Protein AF-A0A7F5R9Y8-F1 (afdb_monomer)

Structure (mmCIF, N/CA/C/O backbone):
data_AF-A0A7F5R9Y8-F1
#
_entry.id   AF-A0A7F5R9Y8-F1
#
loop_
_atom_site.group_PDB
_atom_site.id
_atom_site.type_symbol
_atom_site.label_atom_id
_atom_site.label_alt_id
_atom_site.label_comp_id
_atom_site.label_asym_id
_atom_site.label_entity_id
_atom_site.label_seq_id
_atom_site.pdbx_PDB_ins_code
_atom_site.Cartn_x
_atom_site.Cartn_y
_atom_site.Cartn_z
_atom_site.occupancy
_atom_site.B_iso_or_equiv
_atom_site.auth_seq_id
_atom_site.auth_comp_id
_atom_site.auth_asym_id
_atom_site.auth_atom_id
_atom_site.pdbx_PDB_model_num
ATOM 1 N N . MET A 1 1 ? -7.332 -13.946 -11.919 1.00 66.06 1 MET A N 1
ATOM 2 C CA . MET A 1 1 ? -6.856 -12.555 -12.083 1.00 66.06 1 MET A CA 1
ATOM 3 C C . MET A 1 1 ? -7.408 -11.900 -13.336 1.00 66.06 1 MET A C 1
ATOM 5 O O . MET A 1 1 ? -8.034 -10.869 -13.178 1.00 66.06 1 MET A O 1
ATOM 9 N N . ALA A 1 2 ? -7.309 -12.510 -14.526 1.00 74.31 2 ALA A N 1
ATOM 10 C CA . ALA A 1 2 ? -7.837 -11.918 -15.768 1.00 74.31 2 ALA A CA 1
ATOM 11 C C . ALA A 1 2 ? -9.296 -11.427 -15.660 1.00 74.31 2 ALA A C 1
ATOM 13 O O . ALA A 1 2 ? -9.579 -10.279 -15.975 1.00 74.31 2 ALA A O 1
ATOM 14 N N . VAL A 1 3 ? -10.201 -12.242 -15.103 1.00 85.50 3 VAL A N 1
ATOM 15 C CA . VAL A 1 3 ? -11.608 -11.841 -14.903 1.00 85.50 3 VAL A CA 1
ATOM 16 C C . VAL A 1 3 ? -11.750 -10.655 -13.936 1.00 85.50 3 VAL A C 1
ATOM 18 O O . VAL A 1 3 ? -12.506 -9.734 -14.218 1.00 85.50 3 VAL A O 1
ATOM 21 N N . LYS A 1 4 ? -10.991 -10.638 -12.825 1.00 87.12 4 LYS A N 1
ATOM 22 C CA . LYS A 1 4 ? -10.983 -9.519 -11.859 1.00 87.12 4 LYS A CA 1
ATOM 23 C C . LYS A 1 4 ? -10.445 -8.237 -12.511 1.00 87.12 4 LYS A C 1
ATOM 25 O O . LYS A 1 4 ? -11.035 -7.181 -12.337 1.00 87.12 4 LYS A O 1
ATOM 30 N N . ALA A 1 5 ? -9.369 -8.341 -13.291 1.00 86.75 5 ALA A N 1
ATOM 31 C CA . ALA A 1 5 ? -8.767 -7.218 -14.000 1.00 86.75 5 ALA A CA 1
ATOM 32 C C . ALA A 1 5 ? -9.725 -6.623 -15.041 1.00 86.75 5 ALA A C 1
ATOM 34 O O . ALA A 1 5 ? -9.873 -5.410 -15.101 1.00 86.75 5 ALA A O 1
ATOM 35 N N . VAL A 1 6 ? -10.403 -7.459 -15.832 1.00 90.38 6 VAL A N 1
ATOM 36 C CA . VAL A 1 6 ? -11.387 -6.991 -16.821 1.00 90.38 6 VAL A CA 1
ATOM 37 C C . VAL A 1 6 ? -12.586 -6.342 -16.131 1.00 90.38 6 VAL A C 1
ATOM 39 O O . VAL A 1 6 ? -12.985 -5.251 -16.518 1.00 90.38 6 VAL A O 1
ATOM 42 N N . ALA A 1 7 ? -13.116 -6.957 -15.070 1.00 91.69 7 ALA A N 1
ATOM 43 C CA . ALA A 1 7 ? -14.235 -6.393 -14.317 1.00 91.69 7 ALA A CA 1
ATOM 44 C C . ALA A 1 7 ? -13.887 -5.040 -13.673 1.00 91.69 7 ALA A C 1
ATOM 46 O O . ALA A 1 7 ? -14.689 -4.114 -13.733 1.00 91.69 7 ALA A O 1
ATOM 47 N N . LEU A 1 8 ? -12.687 -4.906 -13.094 1.00 92.31 8 LEU A N 1
ATOM 48 C CA . LEU A 1 8 ? -12.206 -3.628 -12.563 1.00 92.31 8 LEU A CA 1
ATOM 49 C C . LEU A 1 8 ? -11.992 -2.592 -13.667 1.00 92.31 8 LEU A C 1
ATOM 51 O O . LEU A 1 8 ? -12.254 -1.425 -13.425 1.00 92.31 8 LEU A O 1
ATOM 55 N N . GLY A 1 9 ? -11.549 -3.005 -14.857 1.00 91.44 9 GLY A N 1
ATOM 56 C CA . GLY A 1 9 ? -11.410 -2.113 -16.011 1.00 91.44 9 GLY A CA 1
ATOM 57 C C . GLY A 1 9 ? -12.758 -1.535 -16.432 1.00 91.44 9 GLY A C 1
ATOM 58 O O . GLY A 1 9 ? -12.916 -0.326 -16.459 1.00 91.44 9 GLY A O 1
ATOM 59 N N . LEU A 1 10 ? -13.766 -2.393 -16.610 1.00 91.69 10 LEU A N 1
ATOM 60 C CA . LEU A 1 10 ? -15.133 -1.945 -16.902 1.00 91.69 10 LEU A CA 1
ATOM 61 C C . LEU A 1 10 ? -15.689 -1.033 -15.804 1.00 91.69 10 LEU A C 1
ATOM 63 O O . LEU A 1 10 ? -16.418 -0.089 -16.084 1.00 91.69 10 LEU A O 1
ATOM 67 N N . LEU A 1 11 ? -15.357 -1.311 -14.542 1.00 92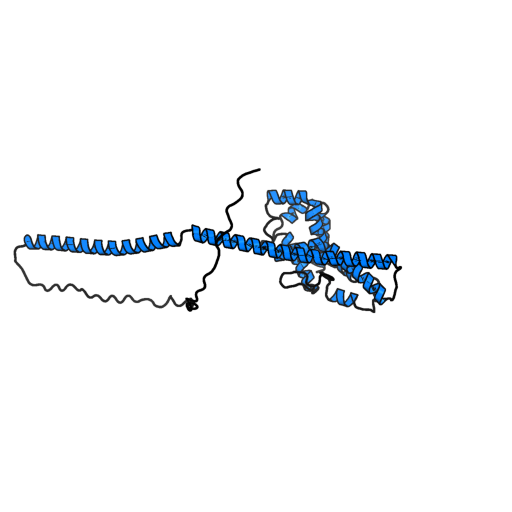.19 11 LEU A N 1
ATOM 68 C CA . LEU A 1 11 ? -15.782 -0.467 -13.432 1.00 92.19 11 LEU A CA 1
ATOM 69 C C . LEU A 1 11 ? -15.101 0.908 -13.452 1.00 92.19 11 LEU A C 1
ATOM 71 O O . LEU A 1 11 ? -15.745 1.884 -13.088 1.00 92.19 11 LEU A O 1
ATOM 75 N N . VAL A 1 12 ? -13.832 0.996 -13.865 1.00 92.44 12 VAL A N 1
ATOM 76 C CA . VAL A 1 12 ? -13.136 2.279 -14.071 1.00 92.44 12 VAL A CA 1
ATOM 77 C C . VAL A 1 12 ? -13.877 3.101 -15.120 1.00 92.44 12 VAL A C 1
ATOM 79 O O . VAL A 1 12 ? -14.241 4.237 -14.825 1.00 92.44 12 VAL A O 1
ATOM 82 N N . ASP A 1 13 ? -14.181 2.498 -16.270 1.00 91.25 13 ASP A N 1
ATOM 83 C CA . ASP A 1 13 ? -14.868 3.170 -17.379 1.00 91.25 13 ASP A CA 1
ATOM 84 C C . ASP A 1 13 ? -16.261 3.681 -16.957 1.00 91.25 13 ASP A C 1
ATOM 86 O O . ASP A 1 13 ? -16.651 4.804 -17.261 1.00 91.25 13 ASP A O 1
ATOM 90 N N . LEU A 1 14 ? -17.009 2.887 -16.180 1.00 90.38 14 LEU A N 1
ATOM 91 C CA . LEU A 1 14 ? -18.319 3.290 -15.646 1.00 90.38 14 LEU A CA 1
ATOM 92 C C . LEU A 1 14 ? -18.223 4.393 -14.578 1.00 90.38 14 LEU A C 1
ATOM 94 O O . LEU A 1 14 ? -19.115 5.232 -14.448 1.00 90.38 14 LEU A O 1
ATOM 98 N N . CYS A 1 15 ? -17.160 4.384 -13.775 1.00 88.69 15 CYS A N 1
ATOM 99 C CA . CYS A 1 15 ? -16.934 5.393 -12.745 1.00 88.69 15 CYS A CA 1
ATOM 100 C C . CYS A 1 15 ? -16.442 6.727 -13.323 1.00 88.69 15 CYS A C 1
ATOM 102 O O . CYS A 1 15 ? -16.592 7.750 -12.655 1.00 88.69 15 CYS A O 1
ATOM 104 N N . GLU A 1 16 ? -15.903 6.746 -14.544 1.00 88.25 16 GLU A N 1
ATOM 105 C CA . GLU A 1 16 ? -15.437 7.965 -15.211 1.00 88.25 16 GLU A CA 1
ATOM 106 C C . GLU A 1 16 ? -16.581 8.971 -15.417 1.00 88.25 16 GLU A C 1
ATOM 108 O O . GLU A 1 16 ? -16.466 10.128 -15.009 1.00 88.25 16 GLU A O 1
ATOM 113 N N . GLU A 1 17 ? -17.734 8.511 -15.916 1.00 85.62 17 GLU A N 1
ATOM 114 C CA . GLU A 1 17 ? -18.939 9.337 -16.117 1.00 85.62 17 GLU A CA 1
ATOM 115 C C . GLU A 1 17 ? -19.520 9.870 -14.788 1.00 85.62 17 GLU A C 1
ATOM 117 O O . GLU A 1 17 ? -20.222 10.883 -14.732 1.00 85.62 17 GLU A O 1
ATOM 122 N N . GLY A 1 18 ? -19.209 9.208 -13.671 1.00 80.25 18 GLY A N 1
ATOM 123 C CA . GLY A 1 18 ? -19.538 9.688 -12.334 1.00 80.25 18 GLY A CA 1
ATOM 124 C C . GLY A 1 18 ? -20.977 9.440 -11.875 1.00 80.25 18 GLY A C 1
ATOM 125 O O . GLY A 1 18 ? -21.326 9.837 -10.762 1.00 80.25 18 GLY A O 1
ATOM 126 N N . THR A 1 19 ? -21.822 8.815 -12.697 1.00 85.62 19 THR A N 1
ATOM 127 C CA . THR A 1 19 ? -23.198 8.409 -12.344 1.00 85.62 19 THR A CA 1
ATOM 128 C C . THR A 1 19 ? -23.203 7.188 -11.422 1.00 85.62 19 THR A C 1
ATOM 130 O O . THR A 1 19 ? -24.083 7.041 -10.572 1.00 85.62 19 THR A O 1
ATOM 133 N N . CYS A 1 20 ? -22.183 6.334 -11.538 1.00 86.31 20 CYS A N 1
ATOM 134 C CA . CYS A 1 20 ? -22.044 5.111 -10.756 1.00 86.31 20 CYS A CA 1
ATOM 135 C C . CYS A 1 20 ? -21.480 5.323 -9.335 1.00 86.31 20 CYS A C 1
ATOM 137 O O . CYS A 1 20 ? -21.598 4.430 -8.495 1.00 86.31 20 CYS A O 1
ATOM 139 N N . ILE A 1 21 ? -20.908 6.495 -9.037 1.00 87.50 21 ILE A N 1
ATOM 140 C CA . ILE A 1 21 ? -20.174 6.769 -7.787 1.00 87.50 21 ILE A CA 1
ATOM 141 C C . ILE A 1 21 ? -21.026 6.567 -6.525 1.00 87.50 21 ILE A C 1
ATOM 143 O O . ILE A 1 21 ? -20.560 5.860 -5.628 1.00 87.50 21 ILE A O 1
ATOM 147 N N . PRO A 1 22 ? -22.282 7.055 -6.435 1.00 86.50 22 PRO A N 1
ATOM 148 C CA . PRO A 1 22 ? -23.104 6.823 -5.246 1.00 86.50 22 PRO A CA 1
ATOM 149 C C . PRO A 1 22 ? -23.342 5.333 -4.966 1.00 86.50 22 PRO A C 1
ATOM 151 O O . PRO A 1 22 ? -23.317 4.901 -3.813 1.00 86.50 22 PRO A O 1
ATOM 154 N N . TYR A 1 23 ? -23.514 4.516 -6.011 1.00 87.81 23 TYR A N 1
ATOM 155 C CA . TYR A 1 23 ? -23.700 3.067 -5.874 1.00 87.81 23 TYR A CA 1
ATOM 156 C C . TYR A 1 23 ? -22.428 2.367 -5.395 1.00 87.81 23 TYR A C 1
ATOM 158 O O . TYR A 1 23 ? -22.497 1.423 -4.612 1.00 87.81 23 TYR A O 1
ATOM 166 N N . VAL A 1 24 ? -21.265 2.843 -5.839 1.00 87.44 24 VAL A N 1
ATOM 167 C CA . VAL A 1 24 ? -19.959 2.323 -5.423 1.00 87.44 24 VAL A CA 1
ATOM 168 C C . VAL A 1 24 ? -19.659 2.692 -3.967 1.00 87.44 24 VAL A C 1
ATOM 170 O O . VAL A 1 24 ? -19.247 1.834 -3.190 1.00 87.44 24 VAL A O 1
ATOM 173 N N . VAL A 1 25 ? -19.926 3.936 -3.561 1.00 84.06 25 VAL A N 1
ATOM 174 C CA . VAL A 1 25 ? -19.697 4.420 -2.186 1.00 84.06 25 VAL A CA 1
ATOM 175 C C . VAL A 1 25 ? -20.625 3.733 -1.182 1.00 84.06 25 VAL A C 1
ATOM 177 O O . VAL A 1 25 ? -20.206 3.373 -0.081 1.00 84.06 25 VAL A O 1
ATOM 180 N N . THR A 1 26 ? -21.882 3.505 -1.564 1.00 85.31 26 THR A N 1
ATOM 181 C CA . THR A 1 26 ? -22.864 2.809 -0.717 1.00 85.31 26 THR A CA 1
ATOM 182 C C . THR A 1 26 ? -22.714 1.286 -0.742 1.00 85.31 26 THR A C 1
ATOM 184 O O . THR A 1 26 ? -23.330 0.595 0.077 1.00 85.31 26 THR A O 1
ATOM 187 N N . TRP A 1 27 ? -21.875 0.740 -1.631 1.00 87.88 27 TRP A N 1
ATOM 188 C CA . TRP A 1 27 ? -21.681 -0.697 -1.760 1.00 87.88 27 TRP A CA 1
ATOM 189 C C . TRP A 1 27 ? -21.115 -1.312 -0.478 1.00 87.88 27 TRP A C 1
ATOM 191 O O . TRP A 1 27 ? -20.128 -0.851 0.107 1.00 87.88 27 TRP A O 1
ATOM 201 N N . ARG A 1 28 ? -21.730 -2.423 -0.064 1.00 83.38 28 ARG A N 1
ATOM 202 C CA . ARG A 1 28 ? -21.292 -3.226 1.074 1.00 83.38 28 ARG A CA 1
ATOM 203 C C . ARG A 1 28 ? -21.433 -4.704 0.771 1.00 83.38 28 ARG A C 1
ATOM 205 O O . ARG A 1 28 ? -22.459 -5.157 0.272 1.00 83.38 28 ARG A O 1
ATOM 212 N N . SER A 1 29 ? -20.436 -5.475 1.184 1.00 81.88 29 SER A N 1
ATOM 213 C CA . SER A 1 29 ? -20.529 -6.932 1.208 1.00 81.88 29 SER A CA 1
ATOM 214 C C . SER A 1 29 ? -19.867 -7.475 2.459 1.00 81.88 29 SER A C 1
ATOM 216 O O . SER A 1 29 ? -18.746 -7.097 2.791 1.00 81.88 29 SER A O 1
ATOM 218 N N . ARG A 1 30 ? -20.575 -8.350 3.186 1.00 81.56 30 ARG A N 1
ATOM 219 C CA . ARG A 1 30 ? -20.073 -9.013 4.408 1.00 81.56 30 ARG A CA 1
ATOM 220 C C . ARG A 1 30 ? -19.458 -8.039 5.432 1.00 81.56 30 ARG A C 1
ATOM 222 O O . ARG A 1 30 ? -18.467 -8.355 6.079 1.00 81.56 30 ARG A O 1
ATOM 229 N N . GLY A 1 31 ? -20.024 -6.835 5.551 1.00 75.69 31 GLY A N 1
ATOM 230 C CA . GLY A 1 31 ? -19.548 -5.795 6.471 1.00 75.69 31 GLY A CA 1
ATOM 231 C C . GLY A 1 31 ? -18.321 -4.997 6.005 1.00 75.69 31 GLY A C 1
ATOM 232 O O . GLY A 1 31 ? -17.906 -4.094 6.732 1.00 75.69 31 GLY A O 1
ATOM 233 N N . LYS A 1 32 ? -17.775 -5.280 4.814 1.00 82.00 32 LYS A N 1
ATOM 234 C CA . LYS A 1 32 ? -16.694 -4.516 4.174 1.00 82.00 32 LYS A CA 1
ATOM 235 C C . LYS A 1 32 ? -17.257 -3.438 3.247 1.00 82.00 32 LYS A C 1
ATOM 237 O O . LYS A 1 32 ? -18.270 -3.657 2.580 1.00 82.00 32 LYS A O 1
ATOM 242 N N . THR A 1 33 ? -16.596 -2.284 3.231 1.00 86.19 33 THR A N 1
ATOM 243 C CA . THR A 1 33 ? -16.838 -1.195 2.276 1.00 86.19 33 THR A CA 1
ATOM 244 C C . THR A 1 33 ? -16.150 -1.494 0.946 1.00 86.19 33 THR A C 1
ATOM 246 O O . THR A 1 33 ? -15.299 -2.384 0.854 1.00 86.19 33 THR A O 1
ATOM 249 N N . PHE A 1 34 ? -16.502 -0.737 -0.092 1.00 87.62 34 PHE A N 1
ATOM 250 C CA . PHE A 1 34 ? -15.848 -0.846 -1.393 1.00 87.62 34 PHE A CA 1
ATOM 251 C C . PHE A 1 34 ? -14.342 -0.547 -1.326 1.00 87.62 34 PHE A C 1
ATOM 253 O O . PHE A 1 34 ? -13.545 -1.269 -1.917 1.00 87.62 34 PHE A O 1
ATOM 260 N N . LEU A 1 35 ? -13.936 0.445 -0.528 1.00 87.56 35 LEU A N 1
ATOM 261 C CA . LEU A 1 35 ? -12.526 0.773 -0.305 1.00 87.56 35 LEU A CA 1
ATOM 262 C C . LEU A 1 35 ? -11.752 -0.411 0.303 1.00 87.56 35 LEU A C 1
ATOM 264 O O . LEU A 1 35 ? -10.673 -0.749 -0.178 1.00 87.56 35 LEU A O 1
ATOM 268 N N . ASN A 1 36 ? -12.337 -1.119 1.275 1.00 88.56 36 ASN A N 1
ATOM 269 C CA . ASN A 1 36 ? -11.713 -2.318 1.845 1.00 88.56 36 ASN A CA 1
ATOM 270 C C . ASN A 1 36 ? -11.588 -3.444 0.808 1.00 88.56 36 ASN A C 1
ATOM 272 O O . ASN A 1 36 ? -10.586 -4.150 0.793 1.00 88.56 36 ASN A O 1
ATOM 276 N N . LEU A 1 37 ? -12.574 -3.598 -0.086 1.00 89.88 37 LEU A N 1
ATOM 277 C CA . LEU A 1 37 ? -12.489 -4.563 -1.186 1.00 89.88 37 LEU A CA 1
ATOM 278 C C . LEU A 1 37 ? -11.337 -4.223 -2.143 1.00 89.88 37 LEU A C 1
ATOM 280 O O . LEU A 1 37 ? -10.600 -5.120 -2.549 1.00 89.88 37 LEU A O 1
ATOM 284 N N . LEU A 1 38 ? -11.177 -2.950 -2.510 1.00 91.12 38 LEU A N 1
ATOM 285 C CA . LEU A 1 38 ? -10.083 -2.510 -3.379 1.00 91.12 38 LEU A CA 1
ATOM 286 C C . LEU A 1 38 ? -8.717 -2.804 -2.755 1.00 91.12 38 LEU A C 1
ATOM 288 O O . LEU A 1 38 ? -7.831 -3.328 -3.433 1.00 91.12 38 LEU A O 1
ATOM 292 N N . ILE A 1 39 ? -8.571 -2.523 -1.460 1.00 91.06 39 ILE A N 1
ATOM 293 C CA . ILE A 1 39 ? -7.351 -2.820 -0.706 1.00 91.06 39 ILE A CA 1
ATOM 294 C C . ILE A 1 39 ? -7.107 -4.329 -0.643 1.00 91.06 39 ILE A C 1
ATOM 296 O O . ILE A 1 39 ? -5.997 -4.772 -0.924 1.00 91.06 39 ILE A O 1
ATOM 300 N N . ASP A 1 40 ? -8.133 -5.132 -0.351 1.00 90.44 40 ASP A N 1
ATOM 301 C CA . ASP A 1 40 ? -8.018 -6.594 -0.334 1.00 90.44 40 ASP A CA 1
ATOM 302 C C . ASP A 1 40 ? -7.514 -7.130 -1.685 1.00 90.44 40 ASP A C 1
ATOM 304 O O . ASP A 1 40 ? -6.611 -7.966 -1.719 1.00 90.44 40 ASP A O 1
ATOM 308 N N . ILE A 1 41 ? -8.063 -6.634 -2.802 1.00 92.12 41 ILE A N 1
ATOM 309 C CA . ILE A 1 41 ? -7.646 -7.040 -4.153 1.00 92.12 41 ILE A CA 1
ATOM 310 C C . ILE A 1 41 ? -6.191 -6.637 -4.415 1.00 92.12 41 ILE A C 1
ATOM 312 O O . ILE A 1 41 ? -5.409 -7.445 -4.922 1.00 92.12 41 ILE A O 1
ATOM 316 N N . PHE A 1 42 ? -5.818 -5.408 -4.056 1.00 91.81 42 PHE A N 1
ATOM 317 C CA . PHE A 1 42 ? -4.452 -4.907 -4.202 1.00 91.81 42 PHE A CA 1
ATOM 318 C C . PHE A 1 42 ? -3.449 -5.755 -3.405 1.00 91.81 42 PHE A C 1
ATOM 320 O O . PHE A 1 42 ? -2.392 -6.137 -3.912 1.00 91.81 42 PHE A O 1
ATOM 327 N N . MET A 1 43 ? -3.804 -6.117 -2.174 1.00 89.25 43 MET A N 1
ATOM 328 C CA . MET A 1 43 ? -2.963 -6.925 -1.294 1.00 89.25 43 MET A CA 1
ATOM 329 C C . MET A 1 43 ? -2.881 -8.389 -1.727 1.00 89.25 43 MET A C 1
ATOM 331 O O . MET A 1 43 ? -1.806 -8.990 -1.644 1.00 89.25 43 MET A O 1
ATOM 335 N N . GLU A 1 44 ? -3.975 -8.966 -2.229 1.00 90.56 44 GLU A N 1
ATOM 336 C CA . GLU A 1 44 ? -3.979 -10.302 -2.834 1.00 90.56 44 GLU A CA 1
ATOM 337 C C . GLU A 1 44 ? -2.993 -10.357 -4.010 1.00 90.56 44 GLU A C 1
ATOM 339 O O . GLU A 1 44 ? -2.178 -11.277 -4.091 1.00 90.56 44 GLU A O 1
ATOM 344 N N . GLU A 1 45 ? -2.993 -9.341 -4.875 1.00 89.44 45 GLU A N 1
ATOM 345 C CA . GLU A 1 45 ? -2.065 -9.266 -6.004 1.00 89.44 45 GLU A CA 1
ATOM 346 C C . GLU A 1 45 ? -0.606 -9.077 -5.562 1.00 89.44 45 GLU A C 1
ATOM 348 O O . GLU A 1 45 ? 0.272 -9.801 -6.035 1.00 89.44 45 GLU A O 1
ATOM 353 N N . ASN A 1 46 ? -0.331 -8.198 -4.592 1.00 88.50 46 ASN A N 1
ATOM 354 C CA . ASN A 1 46 ? 1.023 -8.030 -4.044 1.00 88.50 46 ASN A CA 1
ATOM 355 C C . ASN A 1 46 ? 1.564 -9.319 -3.405 1.00 88.50 46 ASN A C 1
ATOM 357 O O . ASN A 1 46 ? 2.740 -9.654 -3.573 1.00 88.50 46 ASN A O 1
ATOM 361 N N . ARG A 1 47 ? 0.708 -10.081 -2.712 1.00 88.50 47 ARG A N 1
ATOM 362 C CA . ARG A 1 47 ? 1.077 -11.383 -2.140 1.00 88.50 47 ARG A CA 1
ATOM 363 C C . ARG A 1 47 ? 1.419 -12.393 -3.233 1.00 88.50 47 ARG A C 1
ATOM 365 O O . ARG A 1 47 ? 2.400 -13.122 -3.101 1.00 88.50 47 ARG A O 1
ATOM 372 N N . MET A 1 48 ? 0.652 -12.413 -4.322 1.00 86.88 48 MET A N 1
ATOM 373 C CA . MET A 1 48 ? 0.913 -13.289 -5.469 1.00 86.88 48 MET A CA 1
ATOM 374 C C . MET A 1 48 ? 2.233 -12.955 -6.171 1.00 86.88 48 MET A C 1
ATOM 376 O O . MET A 1 48 ? 2.965 -13.860 -6.573 1.00 86.88 48 MET A O 1
ATOM 380 N N . LEU A 1 49 ? 2.563 -11.667 -6.274 1.00 85.88 49 LEU A N 1
ATOM 381 C CA . LEU A 1 49 ? 3.818 -11.187 -6.859 1.00 85.88 49 LEU A CA 1
ATOM 382 C C . LEU A 1 49 ? 5.020 -11.303 -5.908 1.00 85.88 49 LEU A C 1
ATOM 384 O O . LEU A 1 49 ? 6.153 -11.053 -6.326 1.00 85.88 49 LEU A O 1
ATOM 388 N N . LYS A 1 50 ? 4.792 -11.738 -4.658 1.00 86.25 50 LYS A N 1
ATOM 389 C CA . LYS A 1 50 ? 5.802 -11.889 -3.600 1.00 86.25 50 LYS A CA 1
ATOM 390 C C . LYS A 1 50 ? 6.605 -10.605 -3.367 1.00 86.25 50 LYS A C 1
ATOM 392 O O . LYS A 1 50 ? 7.830 -10.644 -3.253 1.00 86.25 50 LYS A O 1
ATOM 397 N N . VAL A 1 51 ? 5.907 -9.472 -3.312 1.00 86.06 51 VAL A N 1
ATOM 398 C CA . VAL A 1 51 ? 6.518 -8.180 -2.973 1.00 86.06 51 VAL A CA 1
ATOM 399 C C . VAL A 1 51 ? 7.139 -8.265 -1.572 1.00 86.06 51 VAL A C 1
ATOM 401 O O . VAL A 1 51 ? 6.577 -8.888 -0.667 1.00 86.06 51 VAL A O 1
ATOM 404 N N . LYS A 1 52 ? 8.320 -7.664 -1.386 1.00 80.81 52 LYS A N 1
ATOM 405 C CA . LYS A 1 52 ? 9.055 -7.689 -0.113 1.00 80.81 52 LYS A CA 1
ATOM 406 C C . LYS A 1 52 ? 8.435 -6.712 0.887 1.00 80.81 52 LYS A C 1
ATOM 408 O O . LYS A 1 52 ? 8.822 -5.549 0.960 1.00 80.81 52 LYS A O 1
ATOM 413 N N . VAL A 1 53 ? 7.496 -7.210 1.682 1.00 79.62 53 VAL A N 1
ATOM 414 C CA . VAL A 1 53 ? 6.771 -6.425 2.686 1.00 79.62 53 VAL A CA 1
ATOM 415 C C . VAL A 1 53 ? 6.949 -7.050 4.077 1.00 79.62 53 VAL A C 1
ATOM 417 O O . VAL A 1 53 ? 7.063 -8.270 4.196 1.00 79.62 53 VAL A O 1
ATOM 420 N N . ASN A 1 54 ? 7.011 -6.224 5.126 1.00 79.12 54 ASN A N 1
ATOM 421 C CA . ASN A 1 54 ? 7.053 -6.676 6.524 1.00 79.12 54 ASN A CA 1
ATOM 422 C C . ASN A 1 54 ? 5.663 -7.140 7.019 1.00 79.12 54 ASN A C 1
ATOM 424 O O . ASN A 1 54 ? 4.652 -6.922 6.353 1.00 79.12 54 ASN A O 1
ATOM 428 N N . GLU A 1 55 ? 5.597 -7.734 8.217 1.00 71.50 55 GLU A N 1
ATOM 429 C CA . GLU A 1 55 ? 4.377 -8.322 8.816 1.00 71.50 55 GLU A CA 1
ATOM 430 C C . GLU A 1 55 ? 3.179 -7.353 8.892 1.00 71.50 55 GLU A C 1
ATOM 432 O O . GLU A 1 55 ? 2.034 -7.774 8.749 1.00 71.50 55 GLU A O 1
ATOM 437 N N . ASN A 1 56 ? 3.438 -6.046 9.005 1.00 70.44 56 ASN A N 1
ATOM 438 C CA . ASN A 1 56 ? 2.417 -4.990 9.065 1.00 70.44 56 ASN A CA 1
ATOM 439 C C . ASN A 1 56 ? 2.145 -4.305 7.715 1.00 70.44 56 ASN A C 1
ATOM 441 O O . ASN A 1 56 ? 1.664 -3.177 7.683 1.00 70.44 56 ASN A O 1
ATOM 445 N N . CYS A 1 57 ? 2.483 -4.949 6.597 1.00 73.81 57 CYS A N 1
ATOM 446 C CA . CYS A 1 57 ? 2.345 -4.385 5.250 1.00 73.81 57 CYS A CA 1
ATOM 447 C C . CYS A 1 57 ? 3.251 -3.158 4.962 1.00 73.81 57 CYS A C 1
ATOM 449 O O . CYS A 1 57 ? 3.022 -2.423 4.004 1.00 73.81 57 CYS A O 1
ATOM 451 N N . ILE A 1 58 ? 4.305 -2.960 5.765 1.00 82.25 58 ILE A N 1
ATOM 452 C CA . ILE A 1 58 ? 5.288 -1.872 5.610 1.00 82.25 58 ILE A CA 1
ATOM 453 C C . ILE A 1 58 ? 6.320 -2.235 4.539 1.00 82.25 58 ILE A C 1
ATOM 455 O O . ILE A 1 58 ? 6.814 -3.369 4.509 1.00 82.25 58 ILE A O 1
ATOM 459 N N . ILE A 1 59 ? 6.690 -1.256 3.713 1.00 84.12 59 ILE A N 1
ATOM 460 C CA . ILE A 1 59 ? 7.767 -1.379 2.725 1.00 84.12 59 ILE A CA 1
ATOM 461 C C . ILE A 1 59 ? 9.075 -1.779 3.426 1.00 84.12 59 ILE A C 1
ATOM 463 O O . ILE A 1 59 ? 9.539 -1.093 4.339 1.00 84.12 59 ILE A O 1
ATOM 467 N N . LYS A 1 60 ? 9.689 -2.885 2.986 1.00 82.75 60 LYS A N 1
ATOM 468 C CA . LYS A 1 60 ? 11.006 -3.319 3.479 1.00 82.75 60 LYS A CA 1
ATOM 469 C C . LYS A 1 60 ? 12.156 -2.705 2.683 1.00 82.75 60 LYS A C 1
ATOM 471 O O . LYS A 1 60 ? 13.189 -2.383 3.259 1.00 82.75 60 LYS A O 1
ATOM 476 N N . ASP A 1 61 ? 11.978 -2.592 1.371 1.00 82.94 61 ASP A N 1
ATOM 477 C CA . ASP A 1 61 ? 12.976 -2.082 0.433 1.00 82.94 61 ASP A CA 1
ATOM 478 C C . ASP A 1 61 ? 12.465 -0.764 -0.173 1.00 82.94 61 ASP A C 1
ATOM 480 O O . ASP A 1 61 ? 11.539 -0.803 -0.987 1.00 82.94 61 ASP A O 1
ATOM 484 N N . PRO A 1 62 ? 13.001 0.399 0.241 1.00 80.56 62 PRO A N 1
ATOM 485 C CA . PRO A 1 62 ? 12.554 1.689 -0.271 1.00 80.56 62 PRO A CA 1
ATOM 486 C C . PRO A 1 62 ? 12.990 1.936 -1.722 1.00 80.56 62 PRO A C 1
ATOM 488 O O . PRO A 1 62 ? 12.399 2.789 -2.379 1.00 80.56 62 PRO A O 1
ATOM 491 N N . GLU A 1 63 ? 13.986 1.205 -2.242 1.00 78.94 63 GLU A N 1
ATOM 492 C CA . GLU A 1 63 ? 14.397 1.326 -3.646 1.00 78.94 63 GLU A CA 1
ATOM 493 C C . GLU A 1 63 ? 13.432 0.591 -4.584 1.00 78.94 63 GLU A C 1
ATOM 495 O O . GLU A 1 63 ? 13.173 1.059 -5.690 1.00 78.94 63 GLU A O 1
ATOM 500 N N . TRP A 1 64 ? 12.863 -0.529 -4.126 1.00 82.44 64 TRP A N 1
ATOM 501 C CA . TRP A 1 64 ? 11.946 -1.371 -4.905 1.00 82.44 64 TRP A CA 1
ATOM 502 C C . TRP A 1 64 ? 10.695 -1.756 -4.096 1.00 82.44 64 TRP A C 1
ATOM 504 O O . TRP A 1 64 ? 10.510 -2.929 -3.751 1.00 82.44 64 TRP A O 1
ATOM 514 N N . PRO A 1 65 ? 9.810 -0.792 -3.788 1.00 83.94 65 PRO A N 1
ATOM 515 C CA . PRO A 1 65 ? 8.743 -0.987 -2.808 1.00 83.94 65 PRO A CA 1
ATOM 516 C C . PRO A 1 65 ? 7.606 -1.898 -3.282 1.00 83.94 65 PRO A C 1
ATOM 518 O O . PRO A 1 65 ? 6.979 -2.562 -2.457 1.00 83.94 65 PRO A O 1
ATOM 521 N N . ILE A 1 66 ? 7.325 -1.945 -4.590 1.00 86.88 66 ILE A N 1
ATOM 522 C CA . ILE A 1 66 ? 6.203 -2.712 -5.170 1.00 86.88 66 ILE A CA 1
ATOM 523 C C . ILE A 1 66 ? 6.644 -3.741 -6.221 1.00 86.88 66 ILE A C 1
ATOM 525 O O . ILE A 1 66 ? 5.795 -4.393 -6.849 1.00 86.88 66 ILE A O 1
ATOM 529 N N . CYS A 1 67 ? 7.958 -3.914 -6.374 1.00 85.75 67 CYS A N 1
ATOM 530 C CA . CYS A 1 67 ? 8.563 -4.772 -7.378 1.00 85.75 67 CYS A CA 1
ATOM 531 C C . CYS A 1 67 ? 8.312 -6.238 -7.028 1.00 85.75 67 CYS A C 1
ATOM 533 O O . CYS A 1 67 ? 8.599 -6.704 -5.918 1.00 85.75 67 CYS A O 1
ATOM 535 N N . GLY A 1 68 ? 7.741 -6.970 -7.983 1.00 86.19 68 GLY A N 1
ATOM 536 C CA . GLY A 1 68 ? 7.513 -8.402 -7.835 1.00 86.19 68 GLY A CA 1
ATOM 537 C C . GLY A 1 68 ? 8.818 -9.193 -7.931 1.00 86.19 68 GLY A C 1
ATOM 538 O O . GLY A 1 68 ? 9.770 -8.771 -8.581 1.00 86.19 68 GLY A O 1
ATOM 539 N N . HIS A 1 69 ? 8.851 -10.392 -7.351 1.00 85.88 69 HIS A N 1
ATOM 540 C CA . HIS A 1 69 ? 10.035 -11.259 -7.421 1.00 85.88 69 HIS A CA 1
ATOM 541 C C . HIS A 1 69 ? 10.446 -11.574 -8.866 1.00 85.88 69 HIS A C 1
ATOM 543 O O . HIS A 1 69 ? 11.602 -11.405 -9.232 1.00 85.88 69 HIS A O 1
ATOM 549 N N . LYS A 1 70 ? 9.477 -11.983 -9.697 1.00 84.06 70 LYS A N 1
ATOM 550 C CA . LYS A 1 70 ? 9.715 -12.307 -11.112 1.00 84.06 70 LYS A CA 1
ATOM 551 C C . LYS A 1 70 ? 10.158 -11.086 -11.917 1.00 84.06 70 LYS A C 1
ATOM 553 O O . LYS A 1 70 ? 11.057 -11.199 -12.736 1.00 84.06 70 LYS A O 1
ATOM 558 N N . GLN A 1 71 ? 9.550 -9.928 -11.648 1.00 86.25 71 GLN A N 1
ATOM 559 C CA . GLN A 1 71 ? 9.924 -8.660 -12.279 1.00 86.25 71 GLN A CA 1
ATOM 560 C C . GLN A 1 71 ? 11.388 -8.329 -11.961 1.00 86.25 71 GLN A C 1
ATOM 562 O O . GLN A 1 71 ? 12.154 -8.023 -12.865 1.00 86.25 71 GLN A O 1
ATOM 567 N N . LYS A 1 72 ? 11.805 -8.475 -10.698 1.00 85.62 72 LYS A N 1
ATOM 568 C CA . LYS A 1 72 ? 13.194 -8.249 -10.285 1.00 85.62 72 LYS A CA 1
ATOM 569 C C . LYS A 1 72 ? 14.178 -9.202 -10.974 1.00 85.62 72 LYS A C 1
ATOM 571 O O . LYS A 1 72 ? 15.195 -8.748 -11.484 1.00 85.62 72 LYS A O 1
ATOM 576 N N . GLU A 1 73 ? 13.848 -10.491 -11.060 1.00 85.50 73 GLU A N 1
ATOM 577 C CA . GLU A 1 73 ? 14.664 -11.481 -11.786 1.00 85.50 73 GLU A CA 1
ATOM 578 C C . GLU A 1 73 ? 14.785 -11.172 -13.288 1.00 85.50 73 GLU A C 1
ATOM 580 O O . GLU A 1 73 ? 15.794 -11.502 -13.908 1.00 85.50 73 GLU A O 1
ATOM 585 N N . GLU A 1 74 ? 13.757 -10.575 -13.893 1.00 83.44 74 GLU A N 1
ATOM 586 C CA . GLU A 1 74 ? 13.774 -10.165 -15.300 1.00 83.44 74 GLU A CA 1
ATOM 587 C C . GLU A 1 74 ? 14.559 -8.871 -15.531 1.00 83.44 74 GLU A C 1
ATOM 589 O O . GLU A 1 74 ? 15.242 -8.766 -16.547 1.00 83.44 74 GLU A O 1
ATOM 594 N N . ILE A 1 75 ? 14.512 -7.922 -14.592 1.00 83.38 75 ILE A N 1
ATOM 595 C CA . ILE A 1 75 ? 15.313 -6.689 -14.639 1.00 83.38 75 ILE A CA 1
ATOM 596 C C . ILE A 1 75 ? 16.810 -7.011 -14.509 1.00 83.38 75 ILE A C 1
ATOM 598 O O . ILE A 1 75 ? 17.628 -6.445 -15.226 1.00 83.38 75 ILE A O 1
ATOM 602 N N . GLU A 1 76 ? 17.176 -7.945 -13.627 1.00 81.31 76 GLU A N 1
ATOM 603 C CA . GLU A 1 76 ? 18.575 -8.340 -13.389 1.00 81.31 76 GLU A CA 1
ATOM 604 C C . GLU A 1 76 ? 19.153 -9.245 -14.497 1.00 81.31 76 GLU A C 1
ATOM 606 O O . GLU A 1 76 ? 20.364 -9.487 -14.548 1.00 81.31 76 GLU A O 1
ATOM 611 N N . ARG A 1 77 ? 18.312 -9.760 -15.403 1.00 81.44 77 ARG A N 1
ATOM 612 C CA . ARG A 1 77 ? 18.749 -10.631 -16.499 1.00 81.44 77 ARG A CA 1
ATOM 613 C C . ARG A 1 77 ? 19.411 -9.806 -17.604 1.00 81.44 77 ARG A C 1
ATOM 615 O O . ARG A 1 77 ? 18.782 -8.938 -18.194 1.00 81.44 77 ARG A O 1
ATOM 622 N N . LYS A 1 78 ? 20.660 -10.148 -17.936 1.00 69.12 78 LYS A N 1
ATOM 623 C CA . LYS A 1 78 ? 21.434 -9.489 -19.006 1.00 69.12 78 LYS A CA 1
ATOM 624 C C . LYS A 1 78 ? 20.908 -9.786 -20.414 1.00 69.12 78 LYS A C 1
ATOM 626 O O . LYS A 1 78 ? 20.937 -8.916 -21.272 1.00 69.12 78 LYS A O 1
ATOM 631 N N . ASP A 1 79 ? 20.385 -10.991 -20.632 1.00 66.62 79 ASP A N 1
ATOM 632 C CA . ASP A 1 79 ? 19.863 -11.419 -21.933 1.00 66.62 79 ASP A CA 1
ATOM 633 C C . ASP A 1 79 ? 18.370 -11.064 -22.051 1.00 66.62 79 ASP A C 1
ATOM 635 O O . ASP A 1 79 ? 17.481 -11.901 -21.839 1.00 66.62 79 ASP A O 1
ATOM 639 N N . LYS A 1 80 ? 18.075 -9.791 -22.340 1.00 67.75 80 LYS A N 1
ATOM 640 C CA . LYS A 1 80 ? 16.710 -9.332 -22.626 1.00 67.75 80 LYS A CA 1
ATOM 641 C C . LYS A 1 80 ? 16.388 -9.551 -24.110 1.00 67.75 80 LYS A C 1
ATOM 643 O O . LYS A 1 80 ? 16.799 -8.789 -24.970 1.00 67.75 80 LYS A O 1
ATOM 648 N N . ASN A 1 81 ? 15.594 -10.581 -24.410 1.00 59.06 81 ASN A N 1
ATOM 649 C CA . ASN A 1 81 ? 15.064 -10.829 -25.765 1.00 59.06 81 ASN A CA 1
ATOM 650 C C . ASN A 1 81 ? 13.750 -10.072 -26.057 1.00 59.06 81 ASN A C 1
ATOM 652 O O . ASN A 1 81 ? 13.182 -10.217 -27.138 1.00 59.06 81 ASN A O 1
ATOM 656 N N . SER A 1 82 ? 13.217 -9.334 -25.079 1.00 60.53 82 SER A N 1
ATOM 657 C CA . SER A 1 82 ? 11.914 -8.668 -25.161 1.00 60.53 82 SER A CA 1
ATOM 658 C C . SER A 1 82 ? 12.091 -7.177 -25.428 1.00 60.53 82 SER A C 1
ATOM 660 O O . SER A 1 82 ? 12.841 -6.513 -24.723 1.00 60.53 82 SER A O 1
ATOM 662 N N . SER A 1 83 ? 11.351 -6.641 -26.398 1.00 64.50 83 SER A N 1
ATOM 663 C CA . SER A 1 83 ? 11.345 -5.216 -26.759 1.00 64.50 83 SER A CA 1
ATOM 664 C C . SER A 1 83 ? 10.603 -4.314 -25.762 1.00 64.50 83 SER A C 1
ATOM 666 O O . SER A 1 83 ? 10.471 -3.118 -26.006 1.00 64.50 83 SER A O 1
ATOM 668 N N . ALA A 1 84 ? 10.040 -4.877 -24.690 1.00 76.19 84 ALA A N 1
ATOM 669 C CA . ALA A 1 84 ? 9.221 -4.159 -23.718 1.00 76.19 84 ALA A CA 1
ATOM 670 C C . ALA A 1 84 ? 9.768 -4.338 -22.300 1.00 76.19 84 ALA A C 1
ATOM 672 O O . ALA A 1 84 ? 10.168 -5.443 -21.923 1.00 76.19 84 ALA A O 1
ATOM 673 N N . SER A 1 85 ? 9.746 -3.253 -21.522 1.00 82.31 85 SER A N 1
ATOM 674 C CA . SER A 1 85 ? 10.243 -3.236 -20.148 1.00 82.31 85 SER A CA 1
ATOM 675 C C . SER A 1 85 ? 9.336 -4.054 -19.216 1.00 82.31 85 SER A C 1
ATOM 677 O O . SER A 1 85 ? 8.127 -3.794 -19.166 1.00 82.31 85 SER A O 1
ATOM 679 N N . PRO A 1 86 ? 9.867 -5.034 -18.460 1.00 85.75 86 PRO A N 1
ATOM 680 C CA . PRO A 1 86 ? 9.147 -5.753 -17.410 1.00 85.75 86 PRO A CA 1
ATOM 681 C C . PRO A 1 86 ? 8.205 -4.891 -16.555 1.00 85.75 86 PRO A C 1
ATOM 683 O O . PRO A 1 86 ? 7.071 -5.295 -16.284 1.00 85.75 86 PRO A O 1
ATOM 686 N N . SER A 1 87 ? 8.625 -3.680 -16.174 1.00 85.81 87 SER A N 1
ATOM 687 C CA . SER A 1 87 ? 7.809 -2.789 -15.338 1.00 85.81 87 SER A CA 1
ATOM 688 C C . SER A 1 87 ? 6.562 -2.245 -16.053 1.00 85.81 87 SER A C 1
ATOM 690 O O . SER A 1 87 ? 5.524 -2.060 -15.413 1.00 85.81 87 SER A O 1
ATOM 692 N N . THR A 1 88 ? 6.618 -2.022 -17.372 1.00 85.81 88 THR A N 1
ATOM 693 C CA . THR A 1 88 ? 5.452 -1.560 -18.154 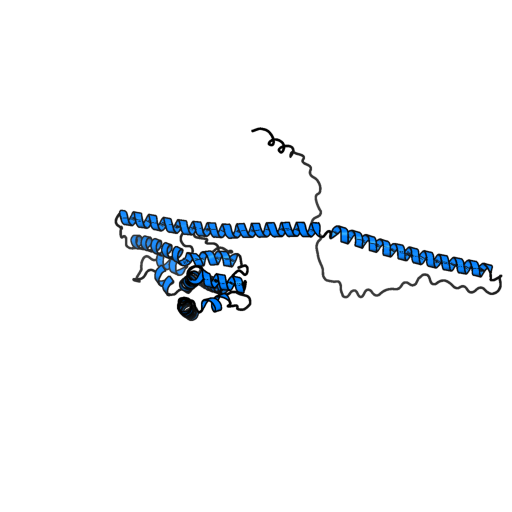1.00 85.81 88 THR A CA 1
ATOM 694 C C . THR A 1 88 ? 4.498 -2.701 -18.492 1.00 85.81 88 THR A C 1
ATOM 696 O O . THR A 1 88 ? 3.281 -2.519 -18.437 1.00 85.81 88 THR A O 1
ATOM 699 N N . ILE A 1 89 ? 5.024 -3.900 -18.759 1.00 86.38 89 ILE A N 1
ATOM 700 C CA . ILE A 1 89 ? 4.212 -5.107 -18.983 1.00 86.38 89 ILE A CA 1
ATOM 701 C C . ILE A 1 89 ? 3.355 -5.411 -17.745 1.00 86.38 89 ILE A C 1
ATOM 703 O O . ILE A 1 89 ? 2.158 -5.694 -17.861 1.00 86.38 89 ILE A O 1
ATOM 707 N N . ASP A 1 90 ? 3.943 -5.291 -16.554 1.00 85.44 90 ASP A N 1
ATOM 708 C CA . ASP A 1 90 ? 3.235 -5.467 -15.284 1.00 85.44 90 ASP A CA 1
ATOM 709 C C . ASP A 1 90 ? 2.113 -4.426 -15.087 1.00 85.44 90 ASP A C 1
ATOM 711 O O . ASP A 1 90 ? 1.031 -4.743 -14.583 1.00 85.44 90 ASP A O 1
ATOM 715 N N . LEU A 1 91 ? 2.302 -3.187 -15.555 1.00 86.38 91 LEU A N 1
ATOM 716 C CA . LEU A 1 91 ? 1.275 -2.145 -15.476 1.00 86.38 91 LEU A CA 1
ATOM 717 C C . LEU A 1 91 ? 0.015 -2.498 -16.287 1.00 86.38 91 LEU A C 1
ATOM 719 O O . LEU A 1 91 ? -1.098 -2.351 -15.773 1.00 86.38 91 LEU A O 1
ATOM 723 N N . LEU A 1 92 ? 0.184 -2.989 -17.522 1.00 82.25 92 LEU A N 1
ATOM 724 C CA . LEU A 1 92 ? -0.926 -3.362 -18.411 1.00 82.25 92 LEU A CA 1
ATOM 725 C C . LEU A 1 92 ? -1.739 -4.546 -17.866 1.00 82.25 92 LEU A C 1
ATOM 727 O O . LEU A 1 92 ? -2.974 -4.545 -17.914 1.00 82.25 92 LEU A O 1
ATOM 731 N N . GLY A 1 93 ? -1.051 -5.560 -17.340 1.00 79.75 93 GLY A N 1
ATOM 732 C CA . GLY A 1 93 ? -1.679 -6.796 -16.871 1.00 79.75 93 GLY A CA 1
ATOM 733 C C . GLY A 1 93 ? -2.278 -6.725 -15.464 1.00 79.75 93 GLY A C 1
ATOM 734 O O . GLY A 1 93 ? -3.147 -7.537 -15.136 1.00 79.75 93 GLY A O 1
ATOM 735 N N . SER A 1 94 ? -1.840 -5.777 -14.633 1.00 86.38 94 SER A N 1
ATOM 736 C CA . SER A 1 94 ? -2.166 -5.778 -13.203 1.00 86.38 94 SER A CA 1
ATOM 737 C C . SER A 1 94 ? -3.581 -5.289 -12.881 1.00 86.38 94 SER A C 1
ATOM 739 O O . SER A 1 94 ? -4.192 -4.494 -13.604 1.00 86.38 94 SER A O 1
ATOM 741 N N . CYS A 1 95 ? -4.130 -5.772 -11.764 1.00 89.44 95 CYS A N 1
ATOM 742 C CA . CYS A 1 95 ? -5.306 -5.161 -11.140 1.00 89.44 95 CYS A CA 1
ATOM 743 C C . CYS A 1 95 ? -4.899 -3.907 -10.347 1.00 89.44 95 CYS A C 1
ATOM 745 O O . CYS A 1 95 ? -5.704 -2.988 -10.240 1.00 89.44 95 CYS A O 1
ATOM 747 N N . ARG A 1 96 ? -3.650 -3.828 -9.864 1.00 90.94 96 ARG A N 1
ATOM 748 C CA . ARG A 1 96 ? -3.076 -2.683 -9.132 1.00 90.94 96 ARG A CA 1
ATOM 749 C C . ARG A 1 96 ? -3.255 -1.348 -9.849 1.00 90.94 96 ARG A C 1
ATOM 751 O O . ARG A 1 96 ? -3.703 -0.392 -9.225 1.00 90.94 96 ARG A O 1
ATOM 758 N N . SER A 1 97 ? -2.974 -1.293 -11.153 1.00 92.12 97 SER A N 1
ATOM 759 C CA . SER A 1 97 ? -3.165 -0.078 -11.960 1.00 92.12 97 SER A CA 1
ATOM 760 C C . SER A 1 97 ? -4.628 0.372 -12.003 1.00 92.12 97 SER A C 1
ATOM 762 O O . SER A 1 97 ? -4.919 1.559 -11.890 1.00 92.12 97 SER A O 1
ATOM 764 N N . LYS A 1 98 ? -5.556 -0.585 -12.082 1.00 93.06 98 LYS A N 1
ATOM 765 C CA . LYS A 1 98 ? -7.005 -0.338 -12.112 1.00 93.06 98 LYS A CA 1
ATOM 766 C C . LYS A 1 98 ? -7.541 0.074 -10.741 1.00 93.06 98 LYS A C 1
ATOM 768 O O . LYS A 1 98 ? -8.383 0.957 -10.653 1.00 93.06 98 LYS A O 1
ATOM 773 N N . VAL A 1 99 ? -7.018 -0.523 -9.668 1.00 93.56 99 VAL A N 1
ATOM 774 C CA . VAL A 1 99 ? -7.315 -0.107 -8.289 1.00 93.56 99 VAL A CA 1
ATOM 775 C C . VAL A 1 99 ? -6.843 1.326 -8.055 1.00 93.56 99 VAL A C 1
ATOM 777 O O . VAL A 1 99 ? -7.616 2.129 -7.545 1.00 93.56 99 VAL A O 1
ATOM 780 N N . TYR A 1 100 ? -5.622 1.670 -8.476 1.00 93.69 100 TYR A N 1
ATOM 781 C CA . TYR A 1 100 ? -5.122 3.043 -8.407 1.00 93.69 100 TYR A CA 1
ATOM 782 C C . TYR A 1 100 ? -6.029 4.018 -9.170 1.00 93.69 100 TYR A C 1
ATOM 784 O O . TYR A 1 100 ? -6.420 5.039 -8.612 1.00 93.69 100 TYR A O 1
ATOM 792 N N . ALA A 1 101 ? -6.433 3.675 -10.398 1.00 92.62 101 ALA A N 1
ATOM 793 C CA . ALA A 1 101 ? -7.347 4.502 -11.184 1.00 92.62 101 ALA A CA 1
ATOM 794 C C . ALA A 1 101 ? -8.689 4.730 -10.466 1.00 92.62 101 ALA A C 1
ATOM 796 O O . ALA A 1 101 ? -9.134 5.868 -10.352 1.00 92.62 101 ALA A O 1
ATOM 797 N N . LEU A 1 102 ? -9.302 3.680 -9.904 1.00 92.38 102 LEU A N 1
ATOM 798 C CA . LEU A 1 102 ? -10.537 3.812 -9.119 1.00 92.38 102 LEU A CA 1
ATOM 799 C C . LEU A 1 102 ? -10.348 4.685 -7.879 1.00 92.38 102 LEU A C 1
ATOM 801 O O . LEU A 1 102 ? -11.199 5.521 -7.590 1.00 92.38 102 LEU A O 1
ATOM 805 N N . LEU A 1 103 ? -9.241 4.516 -7.152 1.00 91.62 103 LEU A N 1
ATOM 806 C CA . LEU A 1 103 ? -8.929 5.356 -5.996 1.00 91.62 103 LEU A CA 1
ATOM 807 C C . LEU A 1 103 ? -8.749 6.822 -6.401 1.00 91.62 103 LEU A C 1
ATOM 809 O O . LEU A 1 103 ? -9.201 7.699 -5.673 1.00 91.62 103 LEU A O 1
ATOM 813 N N . GLN A 1 104 ? -8.143 7.094 -7.557 1.00 91.44 104 GLN A N 1
ATOM 814 C CA . GLN A 1 104 ? -7.978 8.453 -8.068 1.00 91.44 104 GLN A CA 1
ATOM 815 C C . GLN A 1 104 ? -9.321 9.077 -8.464 1.00 91.44 104 GLN A C 1
ATOM 817 O O . GLN A 1 104 ? -9.601 10.223 -8.116 1.00 91.44 104 GLN A O 1
ATOM 822 N N . ILE A 1 105 ? -10.172 8.307 -9.148 1.00 90.00 105 ILE A N 1
ATOM 823 C CA . ILE A 1 105 ? -11.515 8.739 -9.543 1.00 90.00 105 ILE A CA 1
ATOM 824 C C . ILE A 1 105 ? -12.360 9.070 -8.305 1.00 90.00 105 ILE A C 1
ATOM 826 O O . ILE A 1 105 ? -13.034 10.097 -8.279 1.00 90.00 105 ILE A O 1
ATOM 830 N N . LEU A 1 106 ? -12.297 8.230 -7.268 1.00 87.00 106 LEU A N 1
ATOM 831 C CA . LEU A 1 106 ? -13.058 8.424 -6.034 1.00 87.00 106 LEU A CA 1
ATOM 832 C C . LEU A 1 106 ? -12.527 9.582 -5.182 1.00 87.00 106 LEU A C 1
ATOM 834 O O . LEU A 1 106 ? -13.322 10.382 -4.707 1.00 87.00 106 LEU A O 1
ATOM 838 N N . ASN A 1 107 ? -11.209 9.676 -4.986 1.00 85.31 107 ASN A N 1
ATOM 839 C CA . ASN A 1 107 ? -10.630 10.638 -4.043 1.00 85.31 107 ASN A CA 1
ATOM 840 C C . ASN A 1 107 ? -10.415 12.035 -4.636 1.00 85.31 107 ASN A C 1
ATOM 842 O O . ASN A 1 107 ? -10.334 12.980 -3.868 1.00 85.31 107 ASN A O 1
ATOM 846 N N . PHE A 1 108 ? -10.276 12.171 -5.960 1.00 84.38 108 PHE A N 1
ATOM 847 C CA . PHE A 1 108 ? -9.940 13.460 -6.581 1.00 84.38 108 PHE A CA 1
ATOM 848 C C . PHE A 1 108 ? -10.943 13.918 -7.639 1.00 84.38 108 PHE A C 1
ATOM 850 O O . PHE A 1 108 ? -11.231 15.104 -7.727 1.00 84.38 108 PHE A O 1
ATOM 857 N N . ILE A 1 109 ? -11.459 13.013 -8.477 1.00 83.56 109 ILE A N 1
ATOM 858 C CA . ILE A 1 109 ? -12.309 13.422 -9.612 1.00 83.56 109 ILE A CA 1
ATOM 859 C C . ILE A 1 109 ? -13.753 13.651 -9.164 1.00 83.56 109 ILE A C 1
ATOM 861 O O . ILE A 1 109 ? -14.360 14.653 -9.526 1.00 83.56 109 ILE A O 1
ATOM 865 N N . HIS A 1 110 ? -14.305 12.735 -8.368 1.00 85.62 110 HIS A N 1
ATOM 866 C CA . HIS A 1 110 ? -15.679 12.818 -7.863 1.00 85.62 110 HIS A CA 1
ATOM 867 C C . HIS A 1 110 ? -15.729 13.033 -6.346 1.00 85.62 110 HIS A C 1
ATOM 869 O O . HIS A 1 110 ? -16.671 12.572 -5.704 1.00 85.62 110 HIS A O 1
ATOM 875 N N 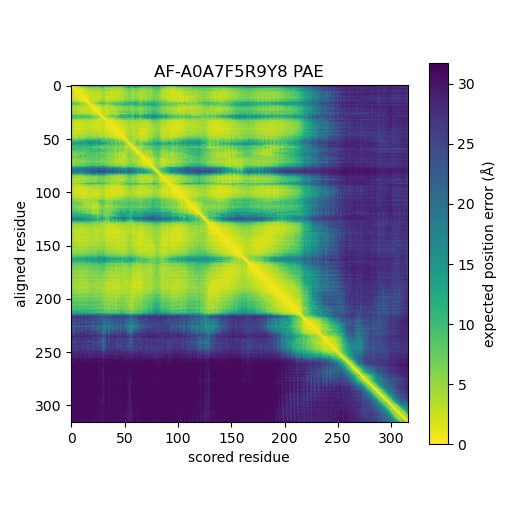. GLU A 1 111 ? -14.740 13.737 -5.788 1.00 85.56 111 GLU A N 1
ATOM 876 C CA . GLU A 1 111 ? -14.620 14.022 -4.348 1.00 85.56 111 GLU A CA 1
ATOM 877 C C . GLU A 1 111 ? -15.920 14.601 -3.770 1.00 85.56 111 GLU A C 1
ATOM 879 O O . GLU A 1 111 ? -16.471 14.039 -2.828 1.00 85.56 111 GLU A O 1
ATOM 884 N N . GLU A 1 112 ? -16.489 15.624 -4.416 1.00 83.12 112 GLU A N 1
ATOM 885 C CA . GLU A 1 112 ? -17.745 16.267 -3.999 1.00 83.12 112 GLU A CA 1
ATOM 886 C C . GLU A 1 112 ? -18.898 15.257 -3.874 1.00 83.12 112 GLU A C 1
ATOM 888 O O . GLU A 1 112 ? -19.639 15.241 -2.894 1.00 83.12 112 GLU A O 1
ATOM 893 N N . LYS A 1 113 ? -19.031 14.332 -4.833 1.00 82.38 113 LYS A N 1
ATOM 894 C CA . LYS A 1 113 ? -20.087 13.308 -4.795 1.00 82.38 113 LYS A CA 1
ATOM 895 C C . LYS A 1 113 ? -19.847 12.286 -3.689 1.00 82.38 113 LYS A C 1
ATOM 897 O O . LYS A 1 113 ? -20.813 11.773 -3.118 1.00 82.38 113 LYS A O 1
ATOM 902 N N . VAL A 1 114 ? -18.585 11.952 -3.417 1.00 82.50 114 VAL A N 1
ATOM 903 C CA . VAL A 1 114 ? -18.214 11.054 -2.319 1.00 82.50 114 VAL A CA 1
ATOM 904 C C . VAL A 1 114 ? -18.511 11.721 -0.979 1.00 82.50 114 VAL A C 1
ATOM 906 O O . VAL A 1 114 ? -19.105 11.070 -0.121 1.00 82.50 114 VAL A O 1
ATOM 909 N N . GLU A 1 115 ? -18.189 13.005 -0.825 1.00 83.38 115 GLU A N 1
ATOM 910 C CA . GLU A 1 115 ? -18.478 13.794 0.373 1.00 83.38 115 GLU A CA 1
ATOM 911 C C . GLU A 1 115 ? -19.986 13.896 0.620 1.00 83.38 115 GLU A C 1
ATOM 913 O O . GLU A 1 115 ? -20.449 13.484 1.682 1.00 83.38 115 GLU A O 1
ATOM 918 N N . MET A 1 116 ? -20.775 14.274 -0.392 1.00 81.19 116 MET A N 1
ATOM 919 C CA . MET A 1 116 ? -22.243 14.298 -0.305 1.00 81.19 116 MET A CA 1
ATOM 920 C C . MET A 1 116 ? -22.826 12.940 0.123 1.00 81.19 116 MET A C 1
ATOM 922 O O . MET A 1 116 ? -23.733 12.859 0.954 1.00 81.19 116 MET A O 1
ATOM 926 N N . CYS A 1 117 ? -22.301 11.837 -0.420 1.00 79.81 117 CYS A N 1
ATOM 927 C CA . CYS A 1 117 ? -22.721 10.498 -0.004 1.00 79.81 117 CYS A CA 1
ATOM 928 C C . CYS A 1 117 ? -22.266 10.174 1.429 1.00 79.81 117 CYS A C 1
ATOM 930 O O . CYS A 1 117 ? -22.971 9.482 2.166 1.00 79.81 117 CYS A O 1
ATOM 932 N N . ASN A 1 118 ? -21.091 10.638 1.846 1.00 81.31 118 ASN A N 1
ATOM 933 C CA . ASN A 1 118 ? -20.569 10.384 3.181 1.00 81.31 118 ASN A CA 1
ATOM 934 C C . ASN A 1 118 ? -21.322 11.179 4.257 1.00 81.31 118 ASN A C 1
ATOM 936 O O . ASN A 1 118 ? -21.597 10.623 5.318 1.00 81.31 118 ASN A O 1
ATOM 940 N N . GLU A 1 119 ? -21.738 12.414 3.973 1.00 81.69 119 GLU A N 1
ATOM 941 C CA . GLU A 1 119 ? -22.635 13.193 4.835 1.00 81.69 119 GLU A CA 1
ATOM 942 C C . GLU A 1 119 ? -23.977 12.486 5.025 1.00 81.69 119 GLU A C 1
ATOM 944 O O . GLU A 1 119 ? -24.486 12.384 6.139 1.00 81.69 119 GLU A O 1
ATOM 949 N N . GLN A 1 120 ? -24.540 11.952 3.939 1.00 79.75 120 GLN A N 1
ATOM 950 C CA . GLN A 1 120 ? -25.857 11.329 3.978 1.00 79.75 120 GLN A CA 1
ATOM 951 C C . GLN A 1 120 ? -25.850 9.952 4.655 1.00 79.75 120 GLN A C 1
ATOM 953 O O . GLN A 1 120 ? -26.823 9.581 5.316 1.00 79.75 120 GLN A O 1
ATOM 958 N N . TYR A 1 121 ? -24.789 9.165 4.465 1.00 74.50 121 TYR A N 1
ATOM 959 C CA . TYR A 1 121 ? -24.789 7.758 4.865 1.00 74.50 121 TYR A CA 1
ATOM 960 C C . TYR A 1 121 ? -23.766 7.403 5.962 1.00 74.50 121 TYR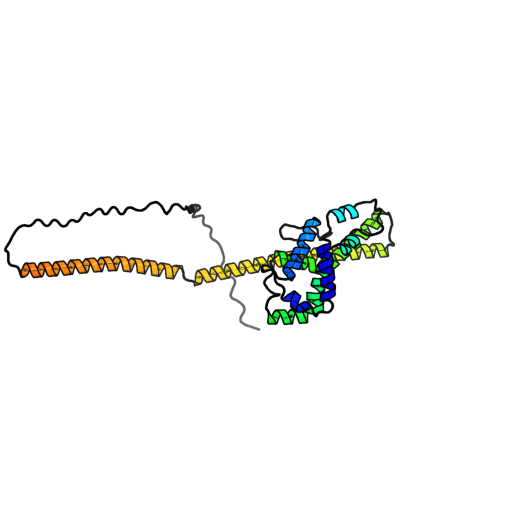 A C 1
ATOM 962 O O . TYR A 1 121 ? -23.900 6.343 6.582 1.00 74.50 121 TYR A O 1
ATOM 970 N N . HIS A 1 122 ? -22.749 8.236 6.215 1.00 74.62 122 HIS A N 1
ATOM 971 C CA . HIS A 1 122 ? -21.634 7.974 7.145 1.00 74.62 122 HIS A CA 1
ATOM 972 C C . HIS A 1 122 ? -20.982 6.587 6.945 1.00 74.62 122 HIS A C 1
ATOM 974 O O . HIS A 1 122 ? -20.640 5.874 7.893 1.00 74.62 122 HIS A O 1
ATOM 980 N N . ILE A 1 123 ? -20.890 6.140 5.686 1.00 70.19 123 ILE A N 1
ATOM 981 C CA . ILE A 1 123 ? -20.449 4.780 5.325 1.00 70.19 123 ILE A CA 1
ATOM 982 C C . ILE A 1 123 ? -18.980 4.746 4.940 1.00 70.19 123 ILE A C 1
ATOM 984 O O . ILE A 1 123 ? -18.309 3.756 5.248 1.00 70.19 123 ILE A O 1
ATOM 988 N N . PHE A 1 124 ? -18.516 5.781 4.243 1.00 62.41 124 PHE A N 1
ATOM 989 C CA . PHE A 1 124 ? -17.199 5.799 3.625 1.00 62.41 124 PHE A CA 1
ATOM 990 C C . PHE A 1 124 ? -16.100 5.926 4.689 1.00 62.41 124 PHE A C 1
ATOM 992 O O . PHE A 1 124 ? -15.124 5.184 4.641 1.00 62.41 124 PHE A O 1
ATOM 999 N N . ASP A 1 125 ? -16.353 6.719 5.736 1.00 62.47 125 ASP A N 1
ATOM 1000 C CA . ASP A 1 125 ? -15.445 6.939 6.875 1.00 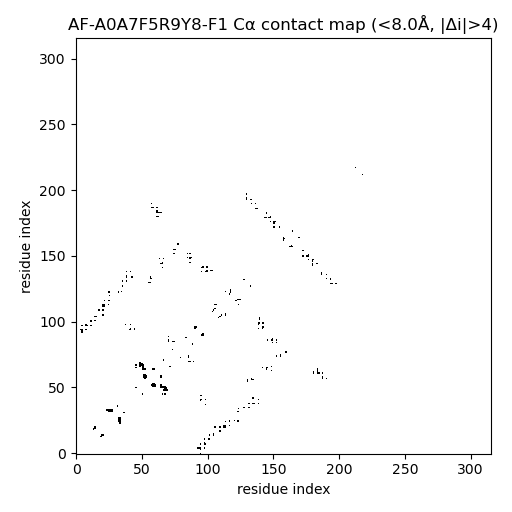62.47 125 ASP A CA 1
ATOM 1001 C C . ASP A 1 125 ? -15.469 5.861 7.965 1.00 62.47 125 ASP A C 1
ATOM 1003 O O . ASP A 1 125 ? -14.900 6.032 9.053 1.00 62.47 125 ASP A O 1
ATOM 1007 N N . LYS A 1 126 ? -16.119 4.716 7.730 1.00 65.88 126 LYS A N 1
ATOM 1008 C CA . LYS A 1 126 ? -16.077 3.640 8.722 1.00 65.88 126 LYS A CA 1
ATOM 1009 C C . LYS A 1 126 ? -14.617 3.224 8.927 1.00 65.88 126 LYS A C 1
ATOM 1011 O O . LYS A 1 126 ? -14.004 2.711 7.997 1.00 65.88 126 LYS A O 1
ATOM 1016 N N . ARG A 1 127 ? -14.105 3.433 10.154 1.00 63.72 127 ARG A N 1
ATOM 1017 C CA . ARG A 1 127 ? -12.696 3.240 10.552 1.00 63.72 127 ARG A CA 1
ATOM 1018 C C . ARG A 1 127 ? -12.073 2.029 9.855 1.00 63.72 127 ARG A C 1
ATOM 1020 O O . ARG A 1 127 ? -12.338 0.882 10.217 1.00 63.72 127 ARG A O 1
ATOM 1027 N N . VAL A 1 128 ? -11.266 2.328 8.845 1.00 73.62 128 VAL A N 1
ATOM 1028 C CA . VAL A 1 128 ? -10.462 1.368 8.089 1.00 73.62 128 VAL A CA 1
ATOM 1029 C C . VAL A 1 128 ? -9.403 0.794 9.034 1.00 73.62 128 VAL A C 1
ATOM 1031 O O . VAL A 1 128 ? -8.878 1.530 9.875 1.00 73.62 128 VAL A O 1
ATOM 1034 N N . SER A 1 129 ? -9.110 -0.508 8.937 1.00 83.44 129 SER A N 1
ATOM 1035 C CA . SER A 1 129 ? -8.060 -1.146 9.749 1.00 83.44 129 SER A CA 1
ATOM 1036 C C . SER A 1 129 ? -6.718 -0.438 9.538 1.00 83.44 129 SER A C 1
ATOM 1038 O O . SER A 1 129 ? -6.455 0.078 8.457 1.00 83.44 129 SER A O 1
ATOM 1040 N N . ILE A 1 130 ? -5.830 -0.441 10.531 1.00 84.50 130 ILE A N 1
ATOM 1041 C CA . ILE A 1 130 ? -4.498 0.188 10.424 1.00 84.50 130 ILE A CA 1
ATOM 1042 C C . ILE A 1 130 ? -3.708 -0.416 9.257 1.00 84.50 130 ILE A C 1
ATOM 1044 O O . ILE A 1 130 ? -3.081 0.297 8.479 1.00 84.50 130 ILE A O 1
ATOM 1048 N N . THR A 1 131 ? -3.793 -1.739 9.097 1.00 85.38 131 THR A N 1
ATOM 1049 C CA . THR A 1 131 ? -3.189 -2.479 7.978 1.00 85.38 131 THR A CA 1
ATOM 1050 C C . THR A 1 131 ? -3.700 -1.992 6.630 1.00 85.38 131 THR A C 1
ATOM 1052 O O . THR A 1 131 ? -2.945 -1.874 5.665 1.00 85.38 131 THR A O 1
ATOM 1055 N N . ASP A 1 132 ? -4.989 -1.680 6.578 1.00 87.06 132 ASP A N 1
ATOM 1056 C CA . ASP A 1 132 ? -5.674 -1.260 5.369 1.00 87.06 132 ASP A CA 1
ATOM 1057 C C . ASP A 1 132 ? -5.341 0.210 5.076 1.00 87.06 132 ASP A C 1
ATOM 1059 O O . ASP A 1 132 ? -5.113 0.549 3.925 1.00 87.06 132 ASP A O 1
ATOM 1063 N N . GLN A 1 133 ? -5.180 1.063 6.094 1.00 87.12 133 GLN A N 1
ATOM 1064 C CA . GLN A 1 133 ? -4.698 2.445 5.937 1.00 87.12 133 GLN A CA 1
ATOM 1065 C C . GLN A 1 133 ? -3.269 2.497 5.372 1.00 87.12 133 GLN A C 1
ATOM 1067 O O . GLN A 1 133 ? -2.994 3.253 4.442 1.00 87.12 133 GLN A O 1
ATOM 1072 N N . ILE A 1 134 ? -2.367 1.651 5.878 1.00 89.62 134 ILE A N 1
ATOM 1073 C CA . ILE A 1 134 ? -0.991 1.522 5.362 1.00 89.62 134 ILE A CA 1
ATOM 1074 C C . ILE A 1 134 ? -1.003 1.050 3.902 1.00 89.62 134 ILE A C 1
ATOM 1076 O O . ILE A 1 134 ? -0.266 1.568 3.059 1.00 89.62 134 ILE A O 1
ATOM 1080 N N . SER A 1 135 ? -1.858 0.073 3.597 1.00 89.12 135 SER A N 1
ATOM 1081 C CA . SER A 1 135 ? -2.004 -0.478 2.247 1.00 89.12 135 SER A CA 1
ATOM 1082 C C . SER A 1 135 ? -2.663 0.517 1.289 1.00 89.12 135 SER A C 1
ATOM 1084 O O . SER A 1 135 ? -2.307 0.565 0.114 1.00 89.12 135 SER A O 1
ATOM 1086 N N . LEU A 1 136 ? -3.584 1.343 1.788 1.00 90.69 136 LEU A N 1
ATOM 1087 C CA . LEU A 1 136 ? -4.219 2.423 1.042 1.00 90.69 136 LEU A CA 1
ATOM 1088 C C . LEU A 1 136 ? -3.193 3.480 0.641 1.00 90.69 136 LEU A C 1
ATOM 1090 O O . LEU A 1 136 ? -3.169 3.867 -0.523 1.00 90.69 136 LEU A O 1
ATOM 1094 N N . LEU A 1 137 ? -2.307 3.883 1.557 1.00 90.44 137 LEU A N 1
ATOM 1095 C CA . LEU A 1 137 ? -1.216 4.813 1.254 1.00 90.44 137 LEU A CA 1
ATOM 1096 C C . LEU A 1 137 ? -0.315 4.272 0.131 1.00 90.44 137 LEU A C 1
ATOM 1098 O O . LEU A 1 137 ? 0.085 5.014 -0.768 1.00 90.44 137 LEU A O 1
ATOM 1102 N N . LEU A 1 138 ? -0.027 2.968 0.150 1.00 90.62 138 LEU A N 1
ATOM 1103 C CA . LEU A 1 138 ? 0.743 2.311 -0.906 1.00 90.62 138 LEU A CA 1
ATOM 1104 C C . LEU A 1 138 ? -0.018 2.288 -2.240 1.00 90.62 138 LEU A C 1
ATOM 1106 O O . LEU A 1 138 ? 0.561 2.577 -3.286 1.00 90.62 138 LEU A O 1
ATOM 1110 N N . ALA A 1 139 ? -1.313 1.971 -2.207 1.00 91.62 139 ALA A N 1
ATOM 1111 C CA . ALA A 1 139 ? -2.163 1.934 -3.392 1.00 91.62 139 ALA A CA 1
ATOM 1112 C C . ALA A 1 139 ? -2.339 3.328 -4.019 1.00 91.62 139 ALA A C 1
ATOM 1114 O O . ALA A 1 139 ? -2.265 3.451 -5.238 1.00 91.62 139 ALA A O 1
ATOM 1115 N N . GLN A 1 140 ? -2.493 4.379 -3.208 1.00 91.69 140 GLN A N 1
ATOM 1116 C CA . GLN A 1 140 ? -2.575 5.775 -3.655 1.00 91.69 140 GLN A CA 1
ATOM 1117 C C . GLN A 1 140 ? -1.276 6.266 -4.303 1.00 91.69 140 GLN A C 1
ATOM 1119 O O . GLN A 1 140 ? -1.319 7.092 -5.204 1.00 91.69 140 GLN A O 1
ATOM 1124 N N . ASN A 1 141 ? -0.119 5.745 -3.892 1.00 91.62 141 ASN A N 1
ATOM 1125 C CA . ASN A 1 141 ? 1.174 6.119 -4.470 1.00 91.62 141 ASN A CA 1
ATOM 1126 C C . ASN A 1 141 ? 1.686 5.109 -5.512 1.00 91.62 141 ASN A C 1
ATOM 1128 O O . ASN A 1 141 ? 2.840 5.183 -5.933 1.00 91.62 141 ASN A O 1
ATOM 1132 N N . TYR A 1 142 ? 0.844 4.176 -5.967 1.00 92.12 142 TYR A N 1
ATOM 1133 C CA . TYR A 1 142 ? 1.252 3.087 -6.857 1.00 92.12 142 TYR A CA 1
ATOM 1134 C C . TYR A 1 142 ? 1.926 3.573 -8.148 1.00 92.12 142 TYR A C 1
ATOM 1136 O O . TYR A 1 142 ? 2.994 3.076 -8.505 1.00 92.12 142 TYR A O 1
ATOM 1144 N N . LEU A 1 143 ? 1.333 4.555 -8.840 1.00 91.75 143 LEU A N 1
ATOM 1145 C CA . LEU A 1 143 ? 1.877 5.060 -10.105 1.00 91.75 143 LEU A CA 1
ATOM 1146 C C . LEU A 1 143 ? 3.240 5.734 -9.914 1.00 91.75 143 LEU A C 1
ATOM 1148 O O . LEU A 1 143 ? 4.152 5.510 -10.706 1.00 91.75 143 LEU A O 1
ATOM 1152 N N . LEU A 1 144 ? 3.387 6.520 -8.845 1.00 92.00 144 LEU A N 1
ATOM 1153 C CA . LEU A 1 144 ? 4.639 7.193 -8.503 1.00 92.00 144 LEU A CA 1
ATOM 1154 C C . LEU A 1 144 ? 5.763 6.175 -8.277 1.00 92.00 144 LEU A C 1
ATOM 1156 O O . LEU A 1 144 ? 6.859 6.318 -8.816 1.00 92.00 144 LEU A O 1
ATOM 1160 N N . LEU A 1 145 ? 5.463 5.122 -7.517 1.00 91.25 145 LEU A N 1
ATOM 1161 C CA . LEU A 1 145 ? 6.403 4.043 -7.246 1.00 91.25 145 LEU A CA 1
ATOM 1162 C C . LEU A 1 145 ? 6.755 3.270 -8.522 1.00 91.25 145 LEU A C 1
ATOM 1164 O O . LEU A 1 145 ? 7.930 3.016 -8.769 1.00 91.25 145 LEU A O 1
ATOM 1168 N N . LYS A 1 146 ? 5.769 2.970 -9.381 1.00 91.50 146 LYS A N 1
ATOM 1169 C CA . LYS A 1 146 ? 6.016 2.306 -10.671 1.00 91.50 146 LYS A CA 1
ATOM 1170 C C . LYS A 1 146 ? 6.874 3.136 -11.612 1.00 91.50 146 LYS A C 1
ATOM 1172 O O . LYS A 1 146 ? 7.713 2.577 -12.311 1.00 91.50 146 LYS A O 1
ATOM 1177 N N . LEU A 1 147 ? 6.703 4.452 -11.618 1.00 91.31 147 LEU A N 1
ATOM 1178 C CA . LEU A 1 147 ? 7.535 5.334 -12.423 1.00 91.31 147 LEU A CA 1
ATOM 1179 C C . LEU A 1 147 ? 9.000 5.293 -11.956 1.00 91.31 147 LEU A C 1
ATOM 1181 O O . LEU A 1 147 ? 9.898 5.194 -12.787 1.00 91.31 147 LEU A O 1
ATOM 1185 N N . GLY A 1 148 ? 9.240 5.270 -10.642 1.00 90.81 148 GLY A N 1
ATOM 1186 C CA . GLY A 1 148 ? 10.578 5.069 -10.072 1.00 90.81 148 GLY A CA 1
ATOM 1187 C C . GLY A 1 148 ? 11.230 3.738 -10.466 1.00 90.81 148 GLY A C 1
ATOM 1188 O O . GLY A 1 148 ? 12.430 3.703 -10.753 1.00 90.81 148 GLY A O 1
ATOM 1189 N N . GLU A 1 149 ? 10.442 2.659 -10.540 1.00 89.75 149 GLU A N 1
ATOM 1190 C CA . GLU A 1 149 ? 10.911 1.351 -11.024 1.00 89.75 149 GLU A CA 1
ATOM 1191 C C . GLU A 1 149 ? 11.341 1.412 -12.493 1.00 89.75 149 GLU A C 1
ATOM 1193 O O . GLU A 1 149 ? 12.410 0.913 -12.828 1.00 89.75 149 GLU A O 1
ATOM 1198 N N . VAL A 1 150 ? 10.557 2.074 -13.353 1.00 91.12 150 VAL A N 1
ATOM 1199 C CA . VAL A 1 150 ? 10.885 2.242 -14.779 1.00 91.12 150 VAL A CA 1
ATOM 1200 C C . VAL A 1 150 ? 12.180 3.037 -14.965 1.00 91.12 150 VAL A C 1
ATOM 1202 O O . VAL A 1 150 ? 13.025 2.639 -15.760 1.00 91.12 150 VAL A O 1
ATOM 1205 N N . TRP A 1 151 ? 12.381 4.128 -14.219 1.00 91.25 151 TRP A N 1
ATOM 1206 C CA . TRP A 1 151 ? 13.627 4.906 -14.300 1.00 91.25 151 TRP A CA 1
ATOM 1207 C C . TRP A 1 151 ? 14.850 4.101 -13.858 1.00 91.25 151 TRP A C 1
ATOM 1209 O O . TRP A 1 151 ? 15.892 4.142 -14.513 1.00 91.25 151 TRP A O 1
ATOM 1219 N N . SER A 1 152 ? 14.703 3.327 -12.782 1.00 89.56 152 SER A N 1
ATOM 1220 C CA . SER A 1 152 ? 15.766 2.449 -12.289 1.00 89.56 152 SER A CA 1
ATOM 1221 C C . SER A 1 152 ? 16.058 1.310 -13.273 1.00 89.56 152 SER A C 1
ATOM 1223 O O . SER A 1 152 ? 17.212 0.933 -13.458 1.00 89.56 152 SER A O 1
ATOM 1225 N N . GLU A 1 153 ? 15.030 0.785 -13.941 1.00 89.12 153 GLU A N 1
ATOM 1226 C CA . GLU A 1 153 ? 15.167 -0.220 -14.994 1.00 89.12 153 GLU A CA 1
ATOM 1227 C C . GLU A 1 153 ? 15.919 0.326 -16.215 1.00 89.12 153 GLU A C 1
ATOM 1229 O O . GLU A 1 153 ? 16.853 -0.320 -16.679 1.00 89.12 153 GLU A O 1
ATOM 1234 N N . ILE A 1 154 ? 15.594 1.538 -16.681 1.00 89.19 154 ILE A N 1
ATOM 1235 C CA . ILE A 1 154 ? 16.314 2.191 -17.789 1.00 89.19 154 ILE A CA 1
ATOM 1236 C C . ILE A 1 154 ? 17.805 2.330 -17.458 1.00 89.19 154 ILE A C 1
ATOM 1238 O O . ILE A 1 154 ? 18.655 2.053 -18.303 1.00 89.19 154 ILE A O 1
ATOM 1242 N N . GLN A 1 155 ? 18.140 2.721 -16.225 1.00 88.12 155 GLN A N 1
ATOM 1243 C CA . GLN A 1 155 ? 19.535 2.837 -15.796 1.00 88.12 155 GLN A CA 1
ATOM 1244 C C . GLN A 1 155 ? 20.265 1.485 -15.837 1.00 88.12 155 GLN A C 1
ATOM 1246 O O . GLN A 1 155 ? 21.405 1.414 -16.292 1.00 88.12 155 GLN A O 1
ATOM 1251 N N . ILE A 1 156 ? 19.610 0.412 -15.388 1.00 87.81 156 ILE A N 1
ATOM 1252 C CA . ILE A 1 156 ? 20.162 -0.950 -15.423 1.00 87.81 156 ILE A CA 1
ATOM 1253 C C . ILE A 1 156 ? 20.349 -1.427 -16.869 1.00 87.81 156 ILE A C 1
ATOM 1255 O O . ILE A 1 156 ? 21.367 -2.043 -17.184 1.00 87.81 156 ILE A O 1
ATOM 1259 N N . ASP A 1 157 ? 19.414 -1.102 -17.757 1.00 87.25 157 ASP A N 1
ATOM 1260 C CA . ASP A 1 157 ? 19.450 -1.531 -19.157 1.00 87.25 157 ASP A CA 1
ATOM 1261 C C . ASP A 1 157 ? 20.571 -0.857 -19.939 1.00 87.25 157 ASP A C 1
ATOM 1263 O O . ASP A 1 157 ? 21.316 -1.539 -20.642 1.00 87.25 157 ASP A O 1
ATOM 1267 N N . LEU A 1 158 ? 20.786 0.443 -19.724 1.00 87.31 158 LEU A N 1
ATOM 1268 C CA . LEU A 1 158 ? 21.932 1.160 -20.290 1.00 87.31 158 LEU A CA 1
ATOM 1269 C C . LEU A 1 158 ? 23.266 0.528 -19.862 1.00 87.31 158 LEU A C 1
ATOM 1271 O O . LEU A 1 158 ? 24.169 0.359 -20.683 1.00 87.31 158 LEU A O 1
ATOM 1275 N N . ILE A 1 159 ? 23.379 0.121 -18.592 1.00 86.00 159 ILE A N 1
ATOM 1276 C CA . ILE A 1 159 ? 24.571 -0.562 -18.071 1.00 86.00 159 ILE A CA 1
ATOM 1277 C C . ILE A 1 159 ? 24.733 -1.945 -18.716 1.00 86.00 159 ILE A C 1
ATOM 1279 O O . ILE A 1 159 ? 25.842 -2.309 -19.108 1.00 86.00 159 ILE A O 1
ATOM 1283 N N . ASN A 1 160 ? 23.649 -2.712 -18.847 1.00 85.38 160 ASN A N 1
ATOM 1284 C CA . ASN A 1 160 ? 23.679 -4.056 -19.427 1.00 85.38 160 ASN A CA 1
ATOM 1285 C C . ASN A 1 160 ? 24.067 -4.046 -20.914 1.00 85.38 160 ASN A C 1
ATOM 1287 O O . ASN A 1 160 ? 24.837 -4.905 -21.346 1.00 85.38 160 ASN A O 1
ATOM 1291 N N . GLU A 1 161 ? 23.593 -3.060 -21.679 1.00 84.88 161 GLU A N 1
ATOM 1292 C CA . GLU A 1 161 ? 23.938 -2.878 -23.095 1.00 84.88 161 GLU A CA 1
ATOM 1293 C C . GLU A 1 161 ? 25.296 -2.177 -23.305 1.00 84.88 161 GLU A C 1
ATOM 1295 O O . GLU A 1 161 ? 25.748 -2.021 -24.438 1.00 84.88 161 GLU A O 1
ATOM 1300 N N . ASN A 1 162 ? 25.989 -1.800 -22.222 1.00 83.12 162 ASN A N 1
ATOM 1301 C CA . ASN A 1 162 ? 27.223 -1.002 -22.231 1.00 83.12 162 ASN A CA 1
ATOM 1302 C C . ASN A 1 162 ? 27.077 0.339 -22.978 1.00 83.12 162 ASN A C 1
ATOM 1304 O O . ASN A 1 162 ? 28.048 0.859 -23.536 1.00 83.12 162 ASN A O 1
ATOM 1308 N N . LEU A 1 163 ? 25.873 0.912 -22.981 1.00 84.94 163 LEU A N 1
ATOM 1309 C CA . LEU A 1 163 ? 25.594 2.215 -23.570 1.00 84.94 163 LEU A CA 1
ATOM 1310 C C . LEU A 1 163 ? 25.885 3.306 -22.540 1.00 84.94 163 LEU A C 1
ATOM 1312 O O . LEU A 1 163 ? 25.335 3.312 -21.440 1.00 84.94 163 LEU A O 1
ATOM 1316 N N . GLN A 1 164 ? 26.759 4.244 -22.899 1.00 84.88 164 GLN A N 1
ATOM 1317 C CA . GLN A 1 164 ? 27.013 5.431 -22.089 1.00 84.88 164 GLN A CA 1
ATOM 1318 C C . GLN A 1 164 ? 26.094 6.561 -22.573 1.00 84.88 164 GLN A C 1
ATOM 1320 O O . GLN A 1 164 ? 26.253 7.008 -23.714 1.00 84.88 164 GLN A O 1
ATOM 1325 N N . PRO A 1 165 ? 25.118 7.007 -21.761 1.00 85.69 165 PRO A N 1
ATOM 1326 C CA . PRO A 1 165 ? 24.331 8.188 -22.085 1.00 85.69 165 PRO A CA 1
ATOM 1327 C C . PRO A 1 165 ? 25.224 9.435 -22.115 1.00 85.69 165 PRO A C 1
ATOM 1329 O O . PRO A 1 165 ? 26.315 9.456 -21.547 1.00 85.69 165 PRO A O 1
ATOM 1332 N N . ILE A 1 166 ? 24.749 10.494 -22.771 1.00 91.44 166 ILE A N 1
ATOM 1333 C CA . ILE A 1 166 ? 25.416 11.802 -22.751 1.00 91.44 166 ILE A CA 1
ATOM 1334 C C . ILE A 1 166 ? 25.496 12.284 -21.293 1.00 91.44 166 ILE A C 1
ATOM 1336 O O . ILE A 1 166 ? 24.560 12.059 -20.529 1.00 91.44 166 ILE A O 1
ATOM 1340 N N . ASP A 1 167 ? 26.573 12.975 -20.903 1.00 89.38 167 ASP A N 1
ATOM 1341 C CA . ASP A 1 167 ? 26.809 13.409 -19.511 1.00 89.38 167 ASP A CA 1
ATOM 1342 C C . ASP A 1 167 ? 25.594 14.107 -18.870 1.00 89.38 167 ASP A C 1
ATOM 1344 O O . ASP A 1 167 ? 25.262 13.866 -17.707 1.00 89.38 167 ASP A O 1
ATOM 1348 N N . LEU A 1 168 ? 24.892 14.944 -19.643 1.00 91.69 168 LEU A N 1
ATOM 1349 C CA . LEU A 1 168 ? 23.674 15.625 -19.196 1.00 91.69 168 LEU A CA 1
ATOM 1350 C C . LEU A 1 168 ? 22.532 14.642 -18.896 1.00 91.69 168 LEU A C 1
ATOM 1352 O O . LEU A 1 168 ? 21.861 14.773 -17.872 1.00 91.69 168 LEU A O 1
ATOM 1356 N N . ASP A 1 169 ? 22.331 13.654 -19.763 1.00 90.50 169 ASP A N 1
ATOM 1357 C CA . ASP A 1 169 ? 21.290 12.637 -19.610 1.00 90.50 169 ASP A CA 1
ATOM 1358 C C . ASP A 1 169 ? 21.627 11.687 -18.456 1.00 90.50 169 ASP A C 1
ATOM 1360 O O . ASP A 1 169 ? 20.744 11.321 -17.682 1.00 90.50 169 ASP A O 1
ATOM 1364 N N . SER A 1 170 ? 22.910 11.354 -18.270 1.00 89.69 170 SER A N 1
ATOM 1365 C CA . SER A 1 170 ? 23.378 10.595 -17.106 1.00 89.69 170 SER A CA 1
ATOM 1366 C C . SER A 1 170 ? 23.059 11.328 -15.803 1.00 89.69 170 SER A C 1
ATOM 1368 O O . SER A 1 170 ? 22.538 10.733 -14.859 1.00 89.69 170 SER A O 1
ATOM 1370 N N . PHE A 1 171 ? 23.337 12.634 -15.749 1.00 91.81 171 PHE A N 1
ATOM 1371 C CA . PHE A 1 171 ? 23.028 13.460 -14.585 1.00 91.81 171 PHE A CA 1
ATOM 1372 C C . PHE A 1 171 ? 21.516 13.551 -14.327 1.00 91.81 171 PHE A C 1
ATOM 1374 O O . PHE A 1 171 ? 21.072 13.473 -13.174 1.00 91.81 171 PHE A O 1
ATOM 1381 N N . LEU A 1 172 ? 20.714 13.693 -15.387 1.00 92.31 172 LEU A N 1
ATOM 1382 C CA . LEU A 1 172 ? 19.256 13.717 -15.297 1.00 92.31 172 LEU A CA 1
ATOM 1383 C C . LEU A 1 172 ? 18.721 12.394 -14.734 1.00 92.31 172 LEU A C 1
ATOM 1385 O O . LEU A 1 172 ? 17.955 12.415 -13.770 1.00 92.31 172 LEU A O 1
ATOM 1389 N N . LEU A 1 173 ? 19.151 11.256 -15.287 1.00 91.69 173 LEU A N 1
ATOM 1390 C CA . LEU A 1 173 ? 18.724 9.925 -14.847 1.00 91.69 173 LEU A CA 1
ATOM 1391 C C . LEU A 1 173 ? 19.058 9.683 -13.375 1.00 91.69 173 LEU A C 1
ATOM 1393 O O . LEU A 1 173 ? 18.196 9.231 -12.619 1.00 91.69 173 LEU A O 1
ATOM 1397 N N . ASP A 1 174 ? 20.261 10.049 -12.935 1.00 90.81 174 ASP A N 1
ATOM 1398 C CA . ASP A 1 174 ? 20.653 9.932 -11.530 1.00 90.81 174 ASP A CA 1
ATOM 1399 C C . ASP A 1 174 ? 19.808 10.822 -10.616 1.00 90.81 174 ASP A C 1
ATOM 1401 O O . ASP A 1 174 ? 19.409 10.406 -9.525 1.00 90.81 174 ASP A O 1
ATOM 1405 N N . THR A 1 175 ? 19.520 12.050 -11.047 1.00 94.00 175 THR A N 1
ATOM 1406 C CA . THR A 1 175 ? 18.707 12.996 -10.273 1.00 94.00 175 THR A CA 1
ATOM 1407 C C . THR A 1 175 ? 17.275 12.491 -10.122 1.00 94.00 175 THR A C 1
ATOM 1409 O O . THR A 1 175 ? 16.735 12.472 -9.014 1.00 94.00 175 THR A O 1
ATOM 1412 N N . VAL A 1 176 ? 16.675 12.026 -11.218 1.00 92.81 176 VAL A N 1
ATOM 1413 C CA . VAL A 1 176 ? 15.311 11.489 -11.244 1.00 92.81 176 VAL A CA 1
ATOM 1414 C C . VAL A 1 176 ? 15.220 10.196 -10.429 1.00 92.81 176 VAL A C 1
ATOM 1416 O O . VAL A 1 176 ? 14.321 10.045 -9.603 1.00 92.81 176 VAL A O 1
ATOM 1419 N N . THR A 1 177 ? 16.192 9.295 -10.565 1.00 90.25 177 THR A N 1
ATOM 1420 C CA . THR A 1 177 ? 16.235 8.043 -9.796 1.00 90.25 177 THR A CA 1
ATOM 1421 C C . THR A 1 177 ? 16.358 8.313 -8.295 1.00 90.25 177 THR A C 1
ATOM 1423 O O . THR A 1 177 ? 15.609 7.745 -7.498 1.00 90.25 177 THR A O 1
ATOM 1426 N N . LYS A 1 178 ? 17.230 9.245 -7.883 1.00 91.56 178 LYS A N 1
ATOM 1427 C CA . LYS A 1 178 ? 17.339 9.678 -6.476 1.00 91.56 178 LYS A CA 1
ATOM 1428 C C . LYS A 1 178 ? 16.038 10.294 -5.964 1.00 91.56 178 LYS A C 1
ATOM 1430 O O . LYS A 1 178 ? 15.638 10.019 -4.835 1.00 91.56 178 LYS A O 1
ATOM 1435 N N . TYR A 1 179 ? 15.364 11.097 -6.785 1.00 92.88 179 TYR A N 1
ATOM 1436 C CA . TYR A 1 179 ? 14.085 11.705 -6.428 1.00 92.88 179 TYR A CA 1
ATOM 1437 C C . TYR A 1 179 ? 13.020 10.648 -6.097 1.00 92.88 179 TYR A C 1
ATOM 1439 O O . TYR A 1 179 ? 12.378 10.737 -5.050 1.00 92.88 179 TYR A O 1
ATOM 1447 N N . TYR A 1 180 ? 12.876 9.607 -6.922 1.00 91.00 180 TYR A N 1
ATOM 1448 C CA . TYR A 1 180 ? 11.916 8.531 -6.653 1.00 91.00 180 TYR A CA 1
ATOM 1449 C C . TYR A 1 180 ? 12.318 7.628 -5.481 1.00 91.00 180 TYR A C 1
ATOM 1451 O O . TYR A 1 180 ? 11.448 7.215 -4.716 1.00 91.00 180 TYR A O 1
ATOM 1459 N N . ARG A 1 181 ? 13.617 7.384 -5.261 1.00 89.06 181 ARG A N 1
ATOM 1460 C CA . ARG A 1 181 ? 14.086 6.677 -4.053 1.00 89.06 181 ARG A CA 1
ATOM 1461 C C . ARG A 1 181 ? 13.739 7.444 -2.776 1.00 89.06 181 ARG A C 1
ATOM 1463 O O . ARG A 1 181 ? 13.255 6.853 -1.814 1.00 89.06 181 ARG A O 1
ATOM 1470 N N . ASN A 1 182 ? 13.898 8.768 -2.788 1.00 91.94 182 ASN A N 1
ATOM 1471 C CA . ASN A 1 182 ? 13.493 9.619 -1.667 1.00 91.94 182 ASN A CA 1
ATOM 1472 C C . ASN A 1 182 ? 11.978 9.573 -1.424 1.00 91.94 182 ASN A C 1
ATOM 1474 O O . ASN A 1 182 ? 11.542 9.626 -0.277 1.00 91.94 182 ASN A O 1
ATOM 1478 N N . TRP A 1 183 ? 11.166 9.437 -2.474 1.00 91.62 183 TRP A N 1
ATOM 1479 C CA . TRP A 1 183 ? 9.729 9.202 -2.316 1.00 91.62 183 TRP A CA 1
ATOM 1480 C C . TRP A 1 183 ? 9.415 7.859 -1.659 1.00 91.62 183 TRP A C 1
ATOM 1482 O O . TRP A 1 183 ? 8.554 7.817 -0.783 1.00 91.62 183 TRP A O 1
ATOM 1492 N N . GLY A 1 184 ? 10.128 6.789 -2.019 1.00 89.69 184 GLY A N 1
ATOM 1493 C CA . GLY A 1 184 ? 10.013 5.494 -1.344 1.00 89.69 184 GLY A CA 1
ATOM 1494 C C . GLY A 1 184 ? 10.275 5.597 0.163 1.00 89.69 184 GLY A C 1
ATOM 1495 O O . GLY A 1 184 ? 9.490 5.081 0.959 1.00 89.69 184 GLY A O 1
ATOM 1496 N N . LEU A 1 185 ? 11.316 6.343 0.555 1.00 91.56 185 LEU A N 1
ATOM 1497 C CA . LEU A 1 185 ? 11.626 6.634 1.962 1.00 91.56 185 LEU A CA 1
ATOM 1498 C C . LEU A 1 185 ? 10.520 7.447 2.648 1.00 91.56 185 LEU A C 1
ATOM 1500 O O . LEU A 1 185 ? 10.060 7.060 3.715 1.00 91.56 185 LEU A O 1
ATOM 1504 N N . ARG A 1 186 ? 10.023 8.515 2.015 1.00 92.62 186 ARG A N 1
ATOM 1505 C CA . ARG A 1 186 ? 8.924 9.329 2.571 1.00 92.62 186 ARG A CA 1
ATOM 1506 C C . ARG A 1 186 ? 7.646 8.528 2.788 1.00 92.62 186 ARG A C 1
ATOM 1508 O O . ARG A 1 186 ? 6.961 8.711 3.788 1.00 92.62 186 ARG A O 1
ATOM 1515 N N . ILE A 1 187 ? 7.310 7.636 1.857 1.00 91.62 187 ILE A N 1
ATOM 1516 C CA . ILE A 1 187 ? 6.144 6.760 2.004 1.00 91.62 187 ILE A CA 1
ATOM 1517 C C . ILE A 1 187 ? 6.364 5.807 3.182 1.00 91.62 187 ILE A C 1
ATOM 1519 O O . ILE A 1 187 ? 5.450 5.610 3.976 1.00 91.62 187 ILE A O 1
ATOM 1523 N N . GLN A 1 188 ? 7.569 5.254 3.339 1.00 91.19 188 GLN A N 1
ATOM 1524 C CA . GLN A 1 188 ? 7.909 4.414 4.488 1.00 91.19 188 GLN A CA 1
ATOM 1525 C C . GLN A 1 188 ? 7.802 5.183 5.818 1.00 91.19 188 GLN A C 1
ATOM 1527 O O . GLN A 1 188 ? 7.225 4.666 6.775 1.00 91.19 188 GLN A O 1
ATOM 1532 N N . GLU A 1 189 ? 8.293 6.421 5.881 1.00 92.25 189 GLU A N 1
ATOM 1533 C CA . GLU A 1 189 ? 8.145 7.304 7.047 1.00 92.25 189 GLU A CA 1
ATOM 1534 C C . GLU A 1 189 ? 6.667 7.552 7.371 1.00 92.25 189 GLU A C 1
ATOM 1536 O O . GLU A 1 189 ? 6.240 7.317 8.501 1.00 92.25 189 GLU A O 1
ATOM 1541 N N . ALA A 1 190 ? 5.851 7.888 6.370 1.00 92.50 190 ALA A N 1
ATOM 1542 C CA . ALA A 1 190 ? 4.410 8.068 6.542 1.00 92.50 190 ALA A CA 1
ATOM 1543 C C . ALA A 1 190 ? 3.704 6.782 7.025 1.00 92.50 190 ALA A C 1
ATOM 1545 O O . ALA A 1 190 ? 2.808 6.837 7.870 1.00 92.50 190 ALA A O 1
ATOM 1546 N N . GLN A 1 191 ? 4.129 5.597 6.566 1.00 91.62 191 GLN A N 1
ATOM 1547 C CA . GLN A 1 191 ? 3.630 4.320 7.098 1.00 91.62 191 GLN A CA 1
ATOM 1548 C C . GLN A 1 191 ? 3.972 4.152 8.587 1.00 91.62 191 GLN A C 1
ATOM 1550 O O . GLN A 1 191 ? 3.141 3.674 9.364 1.00 91.62 191 GLN A O 1
ATOM 1555 N N . HIS A 1 192 ? 5.174 4.556 9.005 1.00 91.06 192 HIS A N 1
ATOM 1556 C CA . HIS A 1 192 ? 5.567 4.538 10.413 1.00 91.06 192 HIS A CA 1
ATOM 1557 C C . HIS A 1 192 ? 4.774 5.543 11.253 1.00 91.06 192 HIS A C 1
ATOM 1559 O O . HIS A 1 192 ? 4.354 5.196 12.360 1.00 91.06 192 HIS A O 1
ATOM 1565 N N . GLU A 1 193 ? 4.514 6.740 10.732 1.00 92.69 193 GLU A N 1
ATOM 1566 C CA . GLU A 1 193 ? 3.691 7.751 11.400 1.00 92.69 193 GLU A CA 1
ATOM 1567 C C . GLU A 1 193 ? 2.269 7.246 11.662 1.00 92.69 193 GLU A C 1
ATOM 1569 O O . GLU A 1 193 ? 1.780 7.378 12.783 1.00 92.69 193 GLU A O 1
ATOM 1574 N N . ILE A 1 194 ? 1.627 6.584 10.690 1.00 90.31 194 ILE A N 1
ATOM 1575 C CA . ILE A 1 194 ? 0.288 5.987 10.868 1.00 90.31 194 ILE A CA 1
ATOM 1576 C C . ILE A 1 194 ? 0.282 5.005 12.050 1.00 90.31 194 ILE A C 1
ATOM 1578 O O . ILE A 1 194 ? -0.618 5.029 12.895 1.00 90.31 194 ILE A O 1
ATOM 1582 N N . ILE A 1 195 ? 1.311 4.160 12.154 1.00 90.31 195 ILE A N 1
ATOM 1583 C CA . ILE A 1 195 ? 1.437 3.190 13.250 1.00 90.31 195 ILE A CA 1
ATOM 1584 C C . ILE A 1 195 ? 1.634 3.902 14.589 1.00 90.31 195 ILE A C 1
ATOM 1586 O O . ILE A 1 195 ? 1.016 3.521 15.585 1.00 90.31 195 ILE A O 1
ATOM 1590 N N . GLN A 1 196 ? 2.484 4.928 14.632 1.00 91.12 196 GLN A N 1
ATOM 1591 C CA . GLN A 1 196 ? 2.729 5.705 15.847 1.00 91.12 196 GLN A CA 1
ATOM 1592 C C . GLN A 1 196 ? 1.466 6.434 16.312 1.00 91.12 196 GLN A C 1
ATOM 1594 O O . GLN A 1 196 ? 1.116 6.358 17.490 1.00 91.12 196 GLN A O 1
ATOM 1599 N N . GLN A 1 197 ? 0.740 7.072 15.392 1.00 90.69 197 GLN A N 1
ATOM 1600 C CA . GLN A 1 197 ? -0.530 7.734 15.684 1.00 90.69 197 GLN A CA 1
ATOM 1601 C C . GLN A 1 197 ? -1.569 6.746 16.211 1.00 90.69 197 GLN A C 1
ATOM 1603 O O . GLN A 1 197 ? -2.293 7.062 17.155 1.00 90.69 197 GLN A O 1
ATOM 1608 N N . ASN A 1 198 ? -1.640 5.542 15.641 1.00 89.50 198 ASN A N 1
ATOM 1609 C CA . ASN A 1 198 ? -2.548 4.523 16.146 1.00 89.50 198 ASN A CA 1
ATOM 1610 C C . ASN A 1 198 ? -2.168 4.062 17.561 1.00 89.50 198 ASN A C 1
ATOM 1612 O O . ASN A 1 198 ? -3.028 4.034 18.437 1.00 89.50 198 ASN A O 1
ATOM 1616 N N . ARG A 1 199 ? -0.884 3.782 17.818 1.00 89.81 199 ARG A N 1
ATOM 1617 C CA . ARG A 1 199 ? -0.403 3.439 19.169 1.00 89.81 199 ARG A CA 1
ATOM 1618 C C . ARG A 1 199 ? -0.718 4.538 20.180 1.00 89.81 199 ARG A C 1
ATOM 1620 O O . ARG A 1 199 ? -1.121 4.255 21.301 1.00 89.81 199 ARG A O 1
ATOM 1627 N N . PHE A 1 200 ? -0.570 5.799 19.785 1.00 92.94 200 PHE A N 1
ATOM 1628 C CA . PHE A 1 200 ? -0.916 6.931 20.638 1.00 92.94 200 PHE A CA 1
ATOM 1629 C C . PHE A 1 200 ? -2.421 6.987 20.946 1.00 92.94 200 PHE A C 1
ATOM 1631 O O . PHE A 1 200 ? -2.799 7.192 22.098 1.00 92.94 200 PHE A O 1
ATOM 1638 N N . LYS A 1 201 ? -3.284 6.734 19.951 1.00 90.25 201 LYS A N 1
ATOM 1639 C CA . LYS A 1 201 ? -4.741 6.627 20.150 1.00 90.25 201 LYS A CA 1
ATOM 1640 C C . LYS A 1 201 ? -5.111 5.474 21.086 1.00 90.25 201 LYS A C 1
ATOM 1642 O O . LYS A 1 201 ? -5.979 5.652 21.934 1.00 90.25 201 LYS A O 1
ATOM 1647 N N . GLU A 1 202 ? -4.447 4.327 20.967 1.00 91.00 202 GLU A N 1
ATOM 1648 C CA . GLU A 1 202 ? -4.636 3.183 21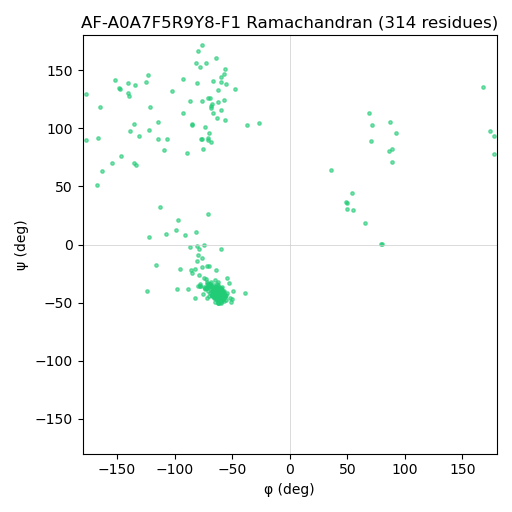.870 1.00 91.00 202 GLU A CA 1
ATOM 1649 C C . GLU A 1 202 ? -4.231 3.525 23.307 1.00 91.00 202 GLU A C 1
ATOM 1651 O O . GLU A 1 202 ? -4.997 3.260 24.229 1.00 91.00 202 GLU A O 1
ATOM 1656 N N . LEU A 1 203 ? -3.094 4.200 23.502 1.00 93.94 203 LEU A N 1
ATOM 1657 C CA . LEU A 1 203 ? -2.649 4.655 24.824 1.00 93.94 203 LEU A CA 1
ATOM 1658 C C . LEU A 1 203 ? -3.607 5.674 25.455 1.00 93.94 203 LEU A C 1
ATOM 1660 O O . LEU A 1 203 ? -3.807 5.659 26.669 1.00 93.94 203 LEU A O 1
ATOM 1664 N N . ILE A 1 204 ? -4.188 6.577 24.660 1.00 94.44 204 ILE A N 1
ATOM 1665 C CA . ILE A 1 204 ? -5.216 7.505 25.152 1.00 94.44 204 ILE A CA 1
ATOM 1666 C C . ILE A 1 204 ? -6.462 6.728 25.573 1.00 94.44 204 ILE A C 1
ATOM 1668 O O . ILE A 1 204 ? -6.924 6.908 26.696 1.00 94.44 204 ILE A O 1
ATOM 1672 N N . ALA A 1 205 ? -6.961 5.833 24.718 1.00 92.88 205 ALA A N 1
ATOM 1673 C CA . ALA A 1 205 ? -8.137 5.024 25.023 1.00 92.88 205 ALA A CA 1
ATOM 1674 C C . ALA A 1 205 ? -7.926 4.149 26.272 1.00 92.88 205 ALA A C 1
ATOM 1676 O O . ALA A 1 205 ? -8.830 4.006 27.092 1.00 92.88 205 ALA A O 1
ATOM 1677 N N . GLU A 1 206 ? -6.723 3.604 26.459 1.00 93.69 206 GLU A N 1
ATOM 1678 C CA . GLU A 1 206 ? -6.352 2.851 27.657 1.00 93.69 206 GLU A CA 1
ATOM 1679 C C . GLU A 1 206 ? -6.358 3.743 28.912 1.00 93.69 206 GLU A C 1
ATOM 1681 O O . GLU A 1 206 ? -6.926 3.373 29.940 1.00 93.69 206 GLU A O 1
ATOM 1686 N N . LYS A 1 207 ? -5.793 4.956 28.835 1.00 94.44 207 LYS A N 1
ATOM 1687 C CA . LYS A 1 207 ? -5.837 5.927 29.942 1.00 94.44 207 LYS A CA 1
ATOM 1688 C C . LYS A 1 207 ? -7.266 6.337 30.287 1.00 94.44 207 LYS A C 1
ATOM 1690 O O . LYS A 1 207 ? -7.609 6.380 31.467 1.00 94.44 207 LYS A O 1
ATOM 1695 N N . GLU A 1 208 ? -8.092 6.618 29.285 1.00 94.56 208 GLU A N 1
ATOM 1696 C CA . GLU A 1 208 ? -9.511 6.939 29.459 1.00 94.56 208 GLU A CA 1
ATOM 1697 C C . GLU A 1 208 ? -10.264 5.780 30.116 1.00 94.56 208 GLU A C 1
ATOM 1699 O O . GLU A 1 208 ? -11.038 5.999 31.047 1.00 94.56 208 GLU A O 1
ATOM 1704 N N . LEU A 1 209 ? -9.981 4.538 29.711 1.00 92.06 209 LEU A N 1
ATOM 1705 C CA . LEU A 1 209 ? -10.543 3.346 30.338 1.00 92.06 209 LEU A CA 1
ATOM 1706 C C . LEU A 1 209 ? -10.124 3.226 31.809 1.00 92.06 209 LEU A C 1
ATOM 1708 O O . LEU A 1 209 ? -10.971 2.947 32.656 1.00 92.06 209 LEU A O 1
ATOM 1712 N N . TYR A 1 210 ? -8.849 3.451 32.142 1.00 90.31 210 TYR A N 1
ATOM 1713 C CA . TYR A 1 210 ? -8.391 3.415 33.535 1.00 90.31 210 TYR A CA 1
ATOM 1714 C C . TYR A 1 210 ? -9.009 4.526 34.385 1.00 90.31 210 TYR A C 1
ATOM 1716 O O . TYR A 1 210 ? -9.350 4.286 35.546 1.00 90.31 210 TYR A O 1
ATOM 1724 N N . LEU A 1 211 ? -9.187 5.725 33.824 1.00 89.62 211 LEU A N 1
ATOM 1725 C CA . LEU A 1 211 ? -9.907 6.810 34.489 1.00 89.62 211 LEU A CA 1
ATOM 1726 C C . LEU A 1 211 ? -11.366 6.426 34.725 1.00 89.62 211 LEU A C 1
ATOM 1728 O O . LEU A 1 211 ? -11.828 6.521 35.859 1.00 89.62 211 LEU A O 1
ATOM 1732 N N . LEU A 1 212 ? -12.051 5.890 33.714 1.00 90.12 212 LEU A N 1
ATOM 1733 C CA . LEU A 1 212 ? -13.421 5.400 33.842 1.00 90.12 212 LEU A CA 1
ATOM 1734 C C . LEU A 1 212 ? -13.517 4.305 34.909 1.00 90.12 212 LEU A C 1
ATOM 1736 O O . LEU A 1 212 ? -14.386 4.370 35.773 1.00 90.12 212 LEU A O 1
ATOM 1740 N N . LEU A 1 213 ? -12.607 3.328 34.917 1.00 84.81 213 LEU A N 1
ATOM 1741 C CA . LEU A 1 213 ? -12.578 2.258 35.919 1.00 84.81 213 LEU A CA 1
ATOM 1742 C C . LEU A 1 213 ? -12.381 2.815 37.342 1.00 84.81 213 LEU A C 1
ATOM 1744 O O . LEU A 1 213 ? -13.010 2.346 38.295 1.00 84.81 213 LEU A O 1
ATOM 1748 N N . LYS A 1 214 ? -11.530 3.838 37.488 1.00 82.88 214 LYS A N 1
ATOM 1749 C CA . LYS A 1 214 ? -11.293 4.546 38.753 1.00 82.88 214 LYS A CA 1
ATOM 1750 C C . LYS A 1 214 ? -12.527 5.338 39.199 1.00 82.88 214 LYS A C 1
ATOM 1752 O O . LYS A 1 214 ? -12.893 5.294 40.376 1.00 82.88 214 LYS A O 1
ATOM 1757 N N . GLU A 1 215 ? -13.175 6.042 38.276 1.00 81.25 215 GLU A N 1
ATOM 1758 C CA . GLU A 1 215 ? -14.364 6.868 38.517 1.00 81.25 215 GLU A CA 1
ATOM 1759 C C . GLU A 1 215 ? -15.622 6.045 38.782 1.00 81.25 215 GLU A C 1
ATOM 1761 O O . GLU A 1 215 ? -16.423 6.417 39.641 1.00 81.25 215 GLU A O 1
ATOM 1766 N N . ALA A 1 216 ? -15.756 4.883 38.138 1.00 75.12 216 ALA A N 1
ATOM 1767 C CA . ALA A 1 216 ? -16.871 3.956 38.304 1.00 75.12 216 ALA A CA 1
ATOM 1768 C C . ALA A 1 216 ? -17.026 3.443 39.747 1.00 75.12 216 ALA A C 1
ATOM 1770 O O . ALA A 1 216 ? -17.993 2.741 40.042 1.00 75.12 216 ALA A O 1
ATOM 1771 N N . ARG A 1 217 ? -16.112 3.805 40.672 1.00 67.12 217 ARG A N 1
ATOM 1772 C CA . ARG A 1 217 ? -16.236 3.595 42.125 1.00 67.12 217 ARG A CA 1
ATOM 1773 C C . ARG A 1 217 ? -16.618 2.156 42.471 1.00 67.12 217 ARG A C 1
ATOM 1775 O O . ARG A 1 217 ? -17.236 1.909 43.505 1.00 67.12 217 ARG A O 1
ATOM 1782 N N . LEU A 1 218 ? -16.204 1.197 41.640 1.00 66.00 218 LEU A N 1
ATOM 1783 C CA . LEU A 1 218 ? -16.472 -0.228 41.822 1.00 66.00 218 LEU A CA 1
ATOM 1784 C C . LEU A 1 218 ? -16.035 -0.689 43.217 1.00 66.00 218 LEU A C 1
ATOM 1786 O O . LEU A 1 218 ? -16.727 -1.479 43.846 1.00 66.00 218 LEU A O 1
ATOM 1790 N N . SER A 1 219 ? -14.971 -0.095 43.759 1.00 67.56 219 SER A N 1
ATOM 1791 C CA . SER A 1 219 ? -14.509 -0.299 45.134 1.00 67.56 219 SER A CA 1
ATOM 1792 C C . SER A 1 219 ? -15.469 0.222 46.216 1.00 67.56 219 SER A C 1
ATOM 1794 O O . SER A 1 219 ? -15.644 -0.450 47.228 1.00 67.56 219 SER A O 1
ATOM 1796 N N . ASN A 1 220 ? -16.116 1.378 46.035 1.00 71.75 220 ASN A N 1
ATOM 1797 C CA . ASN A 1 220 ? -17.083 1.921 47.001 1.00 71.75 220 ASN A CA 1
ATOM 1798 C C . ASN A 1 220 ? -18.411 1.163 46.944 1.00 71.75 220 ASN A C 1
ATOM 1800 O O . ASN A 1 220 ? -18.959 0.819 47.988 1.00 71.75 220 ASN A O 1
ATOM 1804 N N . SER A 1 221 ? -18.894 0.853 45.740 1.00 73.94 221 SER A N 1
ATOM 1805 C CA . SER A 1 221 ? -20.087 0.028 45.530 1.00 73.94 221 SER A CA 1
ATOM 1806 C C . SER A 1 221 ? -19.890 -1.380 46.106 1.00 73.94 221 SER A C 1
ATOM 1808 O O . SER A 1 221 ? -20.764 -1.902 46.794 1.00 73.94 221 SER A O 1
ATOM 1810 N N . TYR A 1 222 ? -18.704 -1.968 45.909 1.00 74.31 222 TYR A N 1
ATOM 1811 C CA . TYR A 1 222 ? -18.319 -3.246 46.506 1.00 74.31 222 TYR A CA 1
ATOM 1812 C C . TYR A 1 222 ? -18.243 -3.181 48.039 1.00 74.31 222 TYR A C 1
ATOM 1814 O O . TYR A 1 222 ? -18.818 -4.036 48.710 1.00 74.31 222 TYR A O 1
ATOM 1822 N N . LYS A 1 223 ? -17.606 -2.149 48.617 1.00 80.75 223 LYS A N 1
ATOM 1823 C CA . LYS A 1 223 ? -17.565 -1.942 50.078 1.00 80.75 223 LYS A CA 1
ATOM 1824 C C . LYS A 1 223 ? -18.966 -1.807 50.678 1.00 80.75 223 LYS A C 1
ATOM 1826 O O . LYS A 1 223 ? -19.270 -2.499 51.644 1.00 80.75 223 LYS A O 1
ATOM 1831 N N . ALA A 1 224 ? -19.837 -1.004 50.064 1.00 84.06 224 ALA A N 1
ATOM 1832 C CA . ALA A 1 224 ? -21.223 -0.849 50.500 1.00 84.06 224 ALA A CA 1
ATOM 1833 C C . ALA A 1 224 ? -21.998 -2.178 50.446 1.00 84.06 224 ALA A C 1
ATOM 1835 O O . ALA A 1 224 ? -22.739 -2.500 51.371 1.00 84.06 224 ALA A O 1
ATOM 1836 N N . LEU A 1 225 ? -21.796 -2.998 49.407 1.00 82.62 225 LEU A N 1
ATOM 1837 C CA . LEU A 1 225 ? -22.410 -4.329 49.312 1.00 82.62 225 LEU A CA 1
ATOM 1838 C C . LEU A 1 225 ? -21.909 -5.294 50.396 1.00 82.62 225 LEU A C 1
ATOM 1840 O O . LEU A 1 225 ? -22.702 -6.051 50.961 1.00 82.62 225 LEU A O 1
ATOM 1844 N N . VAL A 1 226 ? -20.614 -5.264 50.716 1.00 84.50 226 VAL A N 1
ATOM 1845 C CA . VAL A 1 226 ? -20.038 -6.064 51.809 1.00 84.50 226 VAL A CA 1
ATOM 1846 C C . VAL A 1 226 ? -20.611 -5.632 53.161 1.00 84.50 226 VAL A C 1
ATOM 1848 O O . VAL A 1 226 ? -21.010 -6.488 53.956 1.00 84.50 226 VAL A O 1
ATOM 1851 N N . GLU A 1 227 ? -20.717 -4.325 53.408 1.00 87.69 227 GLU A N 1
ATOM 1852 C CA . GLU A 1 227 ? -21.335 -3.776 54.619 1.00 87.69 227 GLU A CA 1
ATOM 1853 C C . GLU A 1 227 ? -22.813 -4.162 54.729 1.00 87.69 227 GLU A C 1
ATOM 1855 O O . GLU A 1 227 ? -23.239 -4.664 55.771 1.00 87.69 227 GLU A O 1
ATOM 1860 N N . LEU A 1 228 ? -23.589 -4.035 53.648 1.00 86.19 228 LEU A N 1
ATOM 1861 C CA . LEU A 1 228 ? -24.990 -4.465 53.611 1.00 86.19 228 LEU A CA 1
ATOM 1862 C C . LEU A 1 228 ? -25.141 -5.962 53.903 1.00 86.19 228 LEU A C 1
ATOM 1864 O O . LEU A 1 228 ? -26.049 -6.355 54.634 1.00 86.19 228 LEU A O 1
ATOM 1868 N N . LYS A 1 229 ? -24.235 -6.807 53.401 1.00 87.06 229 LYS A N 1
ATOM 1869 C CA . LYS A 1 229 ? -24.229 -8.251 53.687 1.00 87.06 229 LYS A CA 1
ATOM 1870 C C . LYS A 1 229 ? -23.941 -8.545 55.165 1.00 87.06 229 LYS A C 1
ATOM 1872 O O . LYS A 1 229 ? -24.579 -9.420 55.755 1.00 87.06 229 LYS A O 1
ATOM 1877 N N . LEU A 1 230 ? -23.012 -7.813 55.781 1.00 86.00 230 LEU A N 1
ATOM 1878 C CA . LEU A 1 230 ? -22.713 -7.896 57.217 1.00 86.00 230 LEU A CA 1
ATOM 1879 C C . LEU A 1 230 ? -23.894 -7.419 58.077 1.00 86.00 230 LEU A C 1
ATOM 1881 O O . LEU A 1 230 ? -24.256 -8.075 59.061 1.00 86.00 230 LEU A O 1
ATOM 1885 N N . LEU A 1 231 ? -24.537 -6.318 57.686 1.00 85.38 231 LEU A N 1
ATOM 1886 C CA . LEU A 1 231 ? -25.734 -5.789 58.342 1.00 85.38 231 LEU A CA 1
ATOM 1887 C C . LEU A 1 231 ? -26.919 -6.753 58.223 1.00 85.38 231 LEU A C 1
ATOM 1889 O O . LEU A 1 231 ? -27.588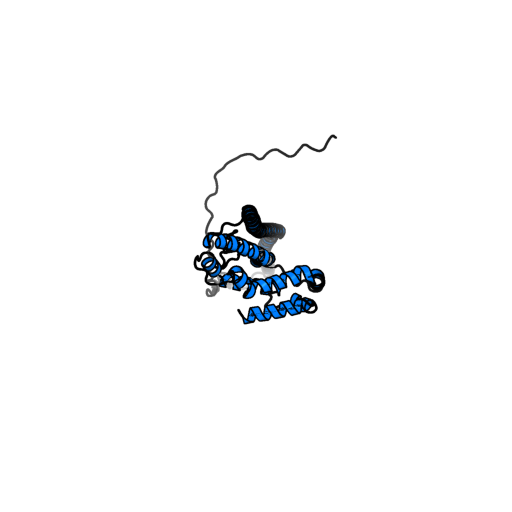 -7.023 59.217 1.00 85.38 231 LEU A O 1
ATOM 1893 N N . ALA A 1 232 ? -27.147 -7.350 57.054 1.00 80.38 232 ALA A N 1
ATOM 1894 C CA . ALA A 1 232 ? -28.165 -8.382 56.867 1.00 80.38 232 ALA A CA 1
ATOM 1895 C C . ALA A 1 232 ? -27.914 -9.590 57.788 1.00 80.38 232 ALA A C 1
ATOM 1897 O O . ALA A 1 232 ? -28.803 -10.009 58.526 1.00 80.38 232 ALA A O 1
ATOM 1898 N N . ARG A 1 233 ? -26.672 -10.088 57.844 1.00 78.88 233 ARG A N 1
ATOM 1899 C CA . ARG A 1 233 ? -26.310 -11.235 58.693 1.00 78.88 233 ARG A CA 1
ATOM 1900 C C . ARG A 1 233 ? -26.460 -10.944 60.189 1.00 78.88 233 ARG A C 1
ATOM 1902 O O . ARG A 1 233 ? -26.941 -11.783 60.944 1.00 78.88 233 ARG A O 1
ATOM 1909 N N . SER A 1 234 ? -26.047 -9.763 60.637 1.00 82.56 234 SER A N 1
ATOM 1910 C CA . SER A 1 234 ? -26.159 -9.367 62.048 1.00 82.56 234 SER A CA 1
ATOM 1911 C C . SER A 1 234 ? -27.599 -9.036 62.451 1.00 82.56 234 SER A C 1
ATOM 1913 O O . SER A 1 234 ? -28.031 -9.416 63.539 1.00 82.56 234 SER A O 1
ATOM 1915 N N . SER A 1 235 ? -28.375 -8.396 61.574 1.00 80.75 235 SER A N 1
ATOM 1916 C CA . SER A 1 235 ? -29.792 -8.098 61.817 1.00 80.75 235 SER A CA 1
ATOM 1917 C C . SER A 1 235 ? -30.652 -9.360 61.887 1.00 80.75 235 SER A C 1
ATOM 1919 O O . SER A 1 235 ? -31.512 -9.440 62.762 1.00 80.75 235 SER A O 1
ATOM 1921 N N . GLU A 1 236 ? -30.376 -10.379 61.071 1.00 76.19 236 GLU A N 1
ATOM 1922 C CA . GLU A 1 236 ? -31.025 -11.693 61.165 1.00 76.19 236 GLU A CA 1
ATOM 1923 C C . GLU A 1 236 ? -30.772 -12.349 62.535 1.00 76.19 236 GLU A C 1
ATOM 1925 O O . GLU A 1 236 ? -31.701 -12.821 63.200 1.00 76.19 236 GLU A O 1
ATOM 1930 N N . ILE A 1 237 ? -29.522 -12.312 63.010 1.00 75.56 237 ILE A N 1
ATOM 1931 C CA . ILE A 1 237 ? -29.140 -12.827 64.331 1.00 75.56 237 ILE A CA 1
ATOM 1932 C C . ILE A 1 237 ? -29.861 -12.049 65.440 1.00 75.56 237 ILE A C 1
ATOM 1934 O O . ILE A 1 237 ? -30.447 -12.655 66.340 1.00 75.56 237 ILE A O 1
ATOM 1938 N N . ILE A 1 238 ? -29.882 -10.716 65.368 1.00 72.62 238 ILE A N 1
ATOM 1939 C CA . ILE A 1 238 ? -30.573 -9.859 66.343 1.00 72.62 238 ILE A CA 1
ATOM 1940 C C . ILE A 1 238 ? -32.084 -10.125 66.330 1.00 72.62 238 ILE A C 1
ATOM 1942 O O . ILE A 1 238 ? -32.711 -10.169 67.391 1.00 72.62 238 ILE A O 1
ATOM 1946 N N . PHE A 1 239 ? -32.681 -10.338 65.157 1.00 75.56 239 PHE A N 1
ATOM 1947 C CA . PHE A 1 239 ? -34.099 -10.656 65.025 1.00 75.56 239 PHE A CA 1
ATOM 1948 C C . PHE A 1 239 ? -34.427 -12.022 65.644 1.00 75.56 239 PHE A C 1
ATOM 1950 O O . PHE A 1 239 ? -35.366 -12.122 66.438 1.00 75.56 239 PHE A O 1
ATOM 1957 N N . ARG A 1 240 ? -33.604 -13.052 65.394 1.00 72.75 240 ARG A N 1
ATOM 1958 C CA . ARG A 1 240 ? -33.723 -14.367 66.054 1.00 72.75 240 ARG A CA 1
ATOM 1959 C C . ARG A 1 240 ? -33.569 -14.267 67.575 1.00 72.75 240 ARG A C 1
ATOM 1961 O O . ARG A 1 240 ? -34.350 -14.867 68.317 1.00 72.75 240 ARG A O 1
ATOM 1968 N N . LEU A 1 241 ? -32.612 -13.480 68.065 1.00 73.81 241 LEU A N 1
ATOM 1969 C CA . LEU A 1 241 ? -32.409 -13.262 69.503 1.00 73.81 241 LEU A CA 1
ATOM 1970 C C . LEU A 1 241 ? -33.586 -12.512 70.151 1.00 73.81 241 LEU A C 1
ATOM 1972 O O . LEU A 1 241 ? -34.028 -12.873 71.241 1.00 73.81 241 LEU A O 1
ATOM 1976 N N . ARG A 1 242 ? -34.164 -11.514 69.472 1.00 74.19 242 ARG A N 1
ATOM 1977 C CA . ARG A 1 242 ? -35.380 -10.828 69.946 1.00 74.19 242 ARG A CA 1
ATOM 1978 C C . ARG A 1 242 ? -36.600 -11.746 69.944 1.00 74.19 242 ARG A C 1
ATOM 1980 O O . ARG A 1 242 ? -37.394 -11.687 70.882 1.00 74.19 242 ARG A O 1
ATOM 1987 N N . GLY A 1 243 ? -36.747 -12.599 68.931 1.00 72.19 243 GLY A N 1
ATOM 1988 C CA . GLY A 1 243 ? -37.805 -13.610 68.871 1.00 72.19 243 GLY A CA 1
ATOM 1989 C C . GLY A 1 243 ? -37.739 -14.580 70.051 1.00 72.19 243 GLY A C 1
ATOM 1990 O O . GLY A 1 243 ? -38.724 -14.751 70.769 1.00 72.19 243 GLY A O 1
ATOM 1991 N N . THR A 1 244 ? -36.552 -15.127 70.328 1.00 70.25 244 THR A N 1
ATOM 1992 C CA . THR A 1 244 ? -36.344 -16.035 71.470 1.00 70.25 244 THR A CA 1
ATOM 1993 C C . THR A 1 244 ? -36.541 -15.339 72.821 1.00 70.25 244 THR A C 1
ATOM 1995 O O . THR A 1 244 ? -37.130 -15.925 73.727 1.00 70.25 244 THR A O 1
ATOM 1998 N N . GLN A 1 245 ? -36.143 -14.070 72.976 1.00 72.38 245 GLN A N 1
ATOM 1999 C CA . GLN A 1 245 ? -36.451 -13.292 74.185 1.00 72.38 245 GLN A CA 1
ATOM 2000 C C . GLN A 1 245 ? -37.953 -13.060 74.385 1.00 72.38 245 GLN A C 1
ATOM 2002 O O . GLN A 1 245 ? -38.427 -13.148 75.517 1.00 72.38 245 GLN A O 1
ATOM 2007 N N . ARG A 1 246 ? -38.714 -12.771 73.321 1.00 75.12 246 ARG A N 1
ATOM 2008 C CA . ARG A 1 246 ? -40.178 -12.635 73.410 1.00 75.12 246 ARG A CA 1
ATOM 2009 C C . ARG A 1 246 ? -40.819 -13.952 73.831 1.00 75.12 246 ARG A C 1
ATOM 2011 O O . ARG A 1 246 ? -41.594 -13.952 74.778 1.00 75.12 246 ARG A O 1
ATOM 2018 N N . GLN A 1 247 ? -40.428 -15.066 73.214 1.00 70.62 247 GLN A N 1
ATOM 2019 C CA . GLN A 1 247 ? -40.897 -16.398 73.608 1.00 70.62 247 GLN A CA 1
ATOM 2020 C C . GLN A 1 247 ? -40.583 -16.706 75.077 1.00 70.62 247 GLN A C 1
ATOM 2022 O O . GLN A 1 247 ? -41.463 -17.143 75.805 1.00 70.62 247 GLN A O 1
ATOM 2027 N N . ARG A 1 248 ? -39.370 -16.395 75.556 1.00 66.25 248 ARG A N 1
ATOM 2028 C CA . ARG A 1 248 ? -39.008 -16.548 76.977 1.00 66.25 248 ARG A CA 1
ATOM 2029 C C . ARG A 1 248 ? -39.847 -15.671 77.906 1.00 66.25 248 ARG A C 1
ATOM 2031 O O . ARG A 1 248 ? -40.193 -16.115 78.993 1.00 66.25 248 ARG A O 1
ATOM 2038 N N . LYS A 1 249 ? -40.184 -14.442 77.501 1.00 69.81 249 LYS A N 1
ATOM 2039 C CA . LYS A 1 249 ? -41.081 -13.569 78.276 1.00 69.81 249 LYS A CA 1
ATOM 2040 C C . LYS A 1 249 ? -42.506 -14.119 78.320 1.00 69.81 249 LYS A C 1
ATOM 2042 O O . LYS A 1 249 ? -43.094 -14.103 79.391 1.00 69.81 249 LYS A O 1
ATOM 2047 N N . HIS A 1 250 ? -43.025 -14.641 77.208 1.00 63.03 250 HIS A N 1
ATOM 2048 C CA . HIS A 1 250 ? -44.330 -15.306 77.174 1.00 63.03 250 HIS A CA 1
ATOM 2049 C C . HIS A 1 250 ? -44.346 -16.573 78.038 1.00 63.03 250 HIS A C 1
ATOM 2051 O O . HIS A 1 250 ? -45.227 -16.698 78.875 1.00 63.03 250 HIS A O 1
ATOM 2057 N N . LEU A 1 251 ? -43.319 -17.426 77.952 1.00 58.78 251 LEU A N 1
ATOM 2058 C CA . LEU A 1 251 ? -43.174 -18.606 78.815 1.00 58.78 251 LEU A CA 1
ATOM 2059 C C . LEU A 1 251 ? -43.038 -18.238 80.301 1.00 58.78 251 LEU A C 1
ATOM 2061 O O . LEU A 1 251 ? -43.603 -18.913 81.148 1.00 58.78 251 LEU A O 1
ATOM 2065 N N . ASN A 1 252 ? -42.321 -17.163 80.646 1.00 58.47 252 ASN A N 1
ATOM 2066 C CA . ASN A 1 252 ? -42.215 -16.703 82.037 1.00 58.47 252 ASN A CA 1
ATOM 2067 C C . ASN A 1 252 ? -43.514 -16.065 82.559 1.00 58.47 252 ASN A C 1
ATOM 2069 O O . ASN A 1 252 ? -43.809 -16.195 83.743 1.00 58.47 252 ASN A O 1
ATOM 2073 N N . LEU A 1 253 ? -44.291 -15.398 81.698 1.00 54.75 253 LEU A N 1
ATOM 2074 C CA . LEU A 1 253 ? -45.620 -14.873 82.033 1.00 54.75 253 LEU A CA 1
ATOM 2075 C C . LEU A 1 253 ? -46.648 -16.004 82.190 1.00 54.75 253 LEU A C 1
ATOM 2077 O O . LEU A 1 253 ? -47.432 -15.981 83.134 1.00 54.75 253 LEU A O 1
ATOM 2081 N N . GLU A 1 254 ? -46.603 -17.024 81.333 1.00 51.16 254 GLU A N 1
ATOM 2082 C CA . GLU A 1 254 ? -47.436 -18.228 81.449 1.00 51.16 254 GLU A CA 1
ATOM 2083 C C . GLU A 1 254 ? -47.041 -19.084 82.663 1.00 51.16 254 GLU A C 1
ATOM 2085 O O . GLU A 1 254 ? -47.918 -19.541 83.389 1.00 51.16 254 GLU A O 1
ATOM 2090 N N . ASN A 1 255 ? -45.748 -19.208 82.985 1.00 49.44 255 ASN A N 1
ATOM 2091 C CA . ASN A 1 255 ? -45.277 -19.892 84.199 1.00 49.44 255 ASN A CA 1
ATOM 2092 C C . ASN A 1 255 ? -45.598 -19.129 85.502 1.00 49.44 255 ASN A C 1
ATOM 2094 O O . ASN A 1 255 ? -45.583 -19.735 86.572 1.00 49.44 255 ASN A O 1
ATOM 2098 N N . MET A 1 256 ? -45.900 -17.824 85.440 1.00 45.97 256 MET A N 1
ATOM 2099 C CA . MET A 1 256 ? -46.468 -17.068 86.570 1.00 45.97 256 MET A CA 1
ATOM 2100 C C . MET A 1 256 ? -47.999 -17.171 86.651 1.00 45.97 256 MET A C 1
ATOM 2102 O O . MET A 1 256 ? -48.550 -16.965 87.730 1.00 45.97 256 MET A O 1
ATOM 2106 N N . ALA A 1 257 ? -48.686 -17.495 85.550 1.00 45.88 257 ALA A N 1
ATOM 2107 C CA . ALA A 1 257 ? -50.145 -17.626 85.499 1.00 45.88 257 ALA A CA 1
ATOM 2108 C C . ALA A 1 257 ? -50.643 -19.073 85.679 1.00 45.88 257 ALA A C 1
ATOM 2110 O O . ALA A 1 257 ? -51.785 -19.281 86.084 1.00 45.88 257 ALA A O 1
ATOM 2111 N N . VAL A 1 258 ? -49.802 -20.080 85.434 1.00 43.03 258 VAL A N 1
ATOM 2112 C CA . VAL A 1 258 ? -50.145 -21.492 85.628 1.00 43.03 258 VAL A CA 1
ATOM 2113 C C . VAL A 1 258 ? -49.436 -22.013 86.870 1.00 43.03 258 VAL A C 1
ATOM 2115 O O . VAL A 1 258 ? -48.313 -22.517 86.844 1.00 43.03 258 VAL A O 1
ATOM 2118 N N . GLY A 1 259 ? -50.131 -21.887 87.998 1.00 41.03 259 GLY A N 1
ATOM 2119 C CA . GLY A 1 259 ? -49.783 -22.585 89.222 1.00 41.03 259 GLY A CA 1
ATOM 2120 C C . GLY A 1 259 ? -49.731 -24.096 88.990 1.00 41.03 259 GLY A C 1
ATOM 2121 O O . GLY A 1 259 ? -50.757 -24.752 88.865 1.00 41.03 259 GLY A O 1
ATOM 2122 N N . LYS A 1 260 ? -48.509 -24.629 88.973 1.00 46.28 260 LYS A N 1
ATOM 2123 C CA . LYS A 1 260 ? -48.093 -25.885 89.609 1.00 46.28 260 LYS A CA 1
ATOM 2124 C C . LYS A 1 260 ? -49.121 -27.026 89.618 1.00 46.28 260 LYS A C 1
ATOM 2126 O O . LYS A 1 260 ? -49.434 -27.472 90.706 1.00 46.28 260 LYS A O 1
ATOM 2131 N N . TRP A 1 261 ? -49.540 -27.578 88.477 1.00 40.69 261 TRP A N 1
ATOM 2132 C CA . TRP A 1 261 ? -49.993 -28.978 88.409 1.00 40.69 261 TRP A CA 1
ATOM 2133 C C . TRP A 1 261 ? -49.762 -29.581 87.019 1.00 40.69 261 TRP A C 1
ATOM 2135 O O . TRP A 1 261 ? -50.015 -28.943 86.005 1.00 40.69 261 TRP A O 1
ATOM 2145 N N . MET A 1 262 ? -49.361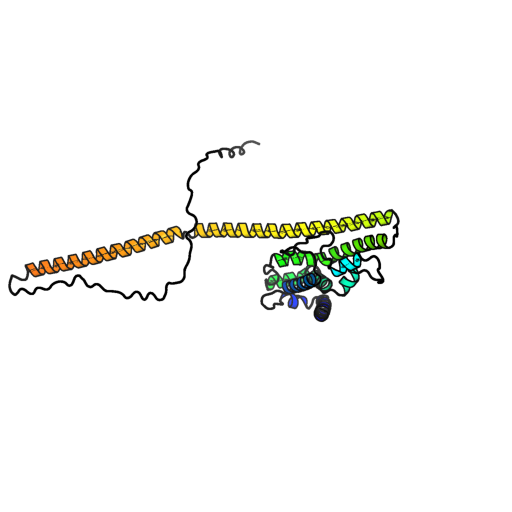 -30.855 87.044 1.00 33.56 262 MET A N 1
ATOM 2146 C CA . MET A 1 262 ? -49.301 -31.839 85.956 1.00 33.56 262 MET A CA 1
ATOM 2147 C C . MET A 1 262 ? -47.998 -31.986 85.147 1.00 33.56 262 MET A C 1
ATOM 2149 O O . MET A 1 262 ? -47.765 -31.356 84.127 1.00 33.56 262 MET A O 1
ATOM 2153 N N . PHE A 1 263 ? -47.238 -32.981 85.620 1.00 36.06 263 PHE A N 1
ATOM 2154 C CA . PHE A 1 263 ? -46.474 -33.986 84.879 1.00 36.06 263 PHE A CA 1
ATOM 2155 C C . PHE A 1 263 ? -45.240 -33.576 84.064 1.00 36.06 263 PHE A C 1
ATOM 2157 O O . PHE A 1 263 ? -45.299 -33.001 82.984 1.00 36.06 263 PHE A O 1
ATOM 2164 N N . ASN A 1 264 ? -44.111 -34.076 84.576 1.00 43.12 264 ASN A N 1
ATOM 2165 C CA . ASN A 1 264 ? -42.967 -34.592 83.833 1.00 43.12 264 ASN A CA 1
ATOM 2166 C C . ASN A 1 264 ? -43.352 -35.131 82.443 1.00 43.12 264 ASN A C 1
ATOM 2168 O O . ASN A 1 264 ? -43.822 -36.259 82.314 1.00 43.12 264 ASN A O 1
ATOM 2172 N N . LEU A 1 265 ? -43.045 -34.365 81.406 1.00 38.25 265 LEU A N 1
ATOM 2173 C CA . LEU A 1 265 ? -42.746 -34.895 80.083 1.00 38.25 265 LEU A CA 1
ATOM 2174 C C . LEU A 1 265 ? -41.336 -34.411 79.743 1.00 38.25 265 LEU A C 1
ATOM 2176 O O . LEU A 1 265 ? -41.116 -33.198 79.695 1.00 38.25 265 LEU A O 1
ATOM 2180 N N . PRO A 1 266 ? -40.356 -35.310 79.543 1.00 39.94 266 PRO A N 1
ATOM 2181 C CA . PRO A 1 266 ? -39.033 -34.909 79.112 1.00 39.94 266 PRO A CA 1
ATOM 2182 C C . PRO A 1 266 ? -39.131 -34.563 77.628 1.00 39.94 266 PRO A C 1
ATOM 2184 O O . PRO A 1 266 ? -38.841 -35.378 76.757 1.00 39.94 266 PRO A O 1
ATOM 2187 N N . VAL A 1 267 ? -39.572 -33.346 77.322 1.00 40.97 267 VAL A N 1
ATOM 2188 C CA . VAL A 1 267 ? -39.408 -32.799 75.979 1.00 40.97 267 VAL A CA 1
ATOM 2189 C C . VAL A 1 267 ? -37.946 -32.397 75.871 1.00 40.97 267 VAL A C 1
ATOM 2191 O O . VAL A 1 267 ? -37.555 -31.297 76.256 1.00 40.97 267 VAL A O 1
ATOM 2194 N N . GLN A 1 268 ? -37.112 -33.325 75.401 1.00 40.56 268 GLN A N 1
ATOM 2195 C CA . GLN A 1 268 ? -35.781 -32.960 74.950 1.00 40.56 268 GLN A CA 1
ATOM 2196 C C . GLN A 1 268 ? -35.930 -32.114 73.684 1.00 40.56 268 GLN A C 1
ATOM 2198 O O . GLN A 1 268 ? -36.504 -32.585 72.699 1.00 40.56 268 GLN A O 1
ATOM 2203 N N . PRO A 1 269 ? -35.432 -30.871 73.671 1.00 42.16 269 PRO A N 1
ATOM 2204 C CA . PRO A 1 269 ? -35.322 -30.139 72.429 1.00 42.16 269 PRO A CA 1
ATOM 2205 C C . PRO A 1 269 ? -34.255 -30.831 71.577 1.00 42.16 269 PRO A C 1
ATOM 2207 O O . PRO A 1 269 ? -33.096 -30.953 71.977 1.00 42.16 269 PRO A O 1
ATOM 2210 N N . ILE A 1 270 ? -34.654 -31.319 70.404 1.00 38.97 270 ILE A N 1
ATOM 2211 C CA . ILE A 1 270 ? -33.744 -31.903 69.417 1.00 38.97 270 ILE A CA 1
ATOM 2212 C C . ILE A 1 270 ? -32.871 -30.759 68.873 1.00 38.97 270 ILE A C 1
ATOM 2214 O O . ILE A 1 270 ? -33.226 -30.101 67.902 1.00 38.97 270 ILE A O 1
ATOM 2218 N N . TYR A 1 271 ? -31.742 -30.483 69.532 1.00 43.78 271 TYR A N 1
ATOM 2219 C CA . TYR A 1 271 ? -30.782 -29.439 69.135 1.00 43.78 271 TYR A CA 1
ATOM 2220 C C . TYR A 1 271 ? -29.675 -29.928 68.189 1.00 43.78 271 TYR A C 1
ATOM 2222 O O . TYR A 1 271 ? -28.766 -29.170 67.870 1.00 43.78 271 TYR A O 1
ATOM 2230 N N . HIS A 1 272 ? -29.753 -31.161 67.687 1.00 36.47 272 HIS A N 1
ATOM 2231 C CA . HIS A 1 272 ? -28.734 -31.719 66.796 1.00 36.47 272 HIS A CA 1
ATOM 2232 C C . HIS A 1 272 ? -29.375 -32.446 65.615 1.00 36.47 272 HIS A C 1
ATOM 2234 O O . HIS A 1 272 ? -29.315 -33.668 65.509 1.00 36.47 272 HIS A O 1
ATOM 2240 N N . GLN A 1 273 ? -29.990 -31.697 64.700 1.00 46.06 273 GLN A N 1
ATOM 2241 C CA . GLN A 1 273 ? -30.120 -32.185 63.330 1.00 46.06 273 GLN A CA 1
ATOM 2242 C C . GLN A 1 273 ? -28.839 -31.828 62.577 1.00 46.06 273 GLN A C 1
ATOM 2244 O O . GLN A 1 273 ? -28.636 -30.689 62.165 1.00 46.06 273 GLN A O 1
ATOM 2249 N N . HIS A 1 274 ? -27.974 -32.822 62.379 1.00 40.50 274 HIS A N 1
ATOM 2250 C CA . HIS A 1 274 ? -26.999 -32.769 61.298 1.00 40.50 274 HIS A CA 1
ATOM 2251 C C . HIS A 1 274 ? -27.759 -32.955 59.988 1.00 40.50 274 HIS A C 1
ATOM 2253 O O . HIS A 1 274 ? -27.996 -34.077 59.542 1.00 40.50 274 HIS A O 1
ATOM 2259 N N . ILE A 1 275 ? -28.171 -31.848 59.377 1.00 41.72 275 ILE A N 1
ATOM 2260 C CA . ILE A 1 275 ? -28.612 -31.872 57.988 1.00 41.72 275 ILE A CA 1
ATOM 2261 C C . ILE A 1 275 ? -27.342 -32.029 57.153 1.00 41.72 275 ILE A C 1
ATOM 2263 O O . ILE A 1 275 ? -26.593 -31.074 56.956 1.00 41.72 275 ILE A O 1
ATOM 2267 N N . LYS A 1 276 ? -27.075 -33.253 56.691 1.00 40.56 276 LYS A N 1
ATOM 2268 C CA . LYS A 1 276 ? -26.181 -33.461 55.553 1.00 40.56 276 LYS A CA 1
ATOM 2269 C C . LYS A 1 276 ? -26.927 -32.948 54.331 1.00 40.56 276 LYS A C 1
ATOM 2271 O O . LYS A 1 276 ? -27.781 -33.642 53.792 1.00 40.56 276 LYS A O 1
ATOM 2276 N N . ILE A 1 277 ? -26.651 -31.708 53.951 1.00 49.97 277 ILE A N 1
ATOM 2277 C CA . ILE A 1 277 ? -26.999 -31.226 52.620 1.00 49.97 277 ILE A CA 1
ATOM 2278 C C . ILE A 1 277 ? -26.078 -32.009 51.676 1.00 49.97 277 ILE A C 1
ATOM 2280 O O . ILE A 1 277 ? -24.861 -31.889 51.834 1.00 49.97 277 ILE A O 1
ATOM 2284 N N . PRO A 1 278 ? -26.590 -32.848 50.759 1.00 40.31 278 PRO A N 1
ATOM 2285 C CA . PRO A 1 278 ? -25.757 -33.335 49.677 1.00 40.31 278 PRO A CA 1
ATOM 2286 C C . PRO A 1 278 ? -25.357 -32.107 48.862 1.00 40.31 278 PRO A C 1
ATOM 2288 O O . PRO A 1 278 ? -26.191 -31.463 48.225 1.00 40.31 278 PRO A O 1
ATOM 2291 N N . ILE A 1 279 ? -24.087 -31.732 48.965 1.00 44.53 279 ILE A N 1
ATOM 2292 C CA . ILE A 1 279 ? -23.459 -30.903 47.951 1.00 44.53 279 ILE A CA 1
ATOM 2293 C C . ILE A 1 279 ? -23.427 -31.809 46.727 1.00 44.53 279 ILE A C 1
ATOM 2295 O O . ILE A 1 279 ? -22.796 -32.864 46.747 1.00 44.53 279 ILE A O 1
ATOM 2299 N N . ASP A 1 280 ? -24.194 -31.449 45.707 1.00 34.81 280 ASP A N 1
ATOM 2300 C CA . ASP A 1 280 ? -24.070 -32.069 44.399 1.00 34.81 280 ASP A CA 1
ATOM 2301 C C . ASP A 1 280 ? -22.738 -31.569 43.816 1.00 34.81 280 ASP A C 1
ATOM 2303 O O . ASP A 1 280 ? -22.654 -30.496 43.219 1.00 34.81 280 ASP A O 1
ATOM 2307 N N . GLU A 1 281 ? -21.659 -32.302 44.095 1.00 39.34 281 GLU A N 1
ATOM 2308 C CA . GLU A 1 281 ? -20.278 -32.017 43.676 1.00 39.34 281 GLU A CA 1
ATOM 2309 C C . GLU A 1 281 ? -20.052 -32.241 42.166 1.00 39.34 281 GLU A C 1
ATOM 2311 O O . GLU A 1 281 ? -18.940 -32.508 41.730 1.00 39.34 281 GLU A O 1
ATOM 2316 N N . THR A 1 282 ? -21.082 -32.124 41.323 1.00 40.94 282 THR A N 1
ATOM 2317 C CA . THR A 1 282 ? -20.954 -32.387 39.877 1.00 40.94 282 THR A CA 1
ATOM 2318 C C . THR A 1 282 ? -20.989 -31.153 38.984 1.00 40.94 282 THR A C 1
ATOM 2320 O O . THR A 1 282 ? -20.981 -31.292 37.762 1.00 40.94 282 THR A O 1
ATOM 2323 N N . LYS A 1 283 ? -20.951 -29.934 39.534 1.00 41.84 283 LYS A N 1
ATOM 2324 C CA . LYS A 1 283 ? -20.717 -28.726 38.726 1.00 41.84 283 LYS A CA 1
ATOM 2325 C C . LYS A 1 283 ? -19.932 -27.674 39.491 1.00 41.84 283 LYS A C 1
ATOM 2327 O O . LYS A 1 283 ? -20.536 -26.709 39.930 1.00 41.84 283 LYS A O 1
ATOM 2332 N N . LEU A 1 284 ? -18.623 -27.860 39.647 1.00 38.00 284 LEU A N 1
ATOM 2333 C CA . LEU A 1 284 ? -17.637 -26.776 39.801 1.00 38.00 284 LEU A CA 1
ATOM 2334 C C . LEU A 1 284 ? -16.211 -27.348 39.644 1.00 38.00 284 LEU A C 1
ATOM 2336 O O . LEU A 1 284 ? -15.339 -27.110 40.467 1.00 38.00 284 LEU A O 1
ATOM 2340 N N . ASP A 1 285 ? -15.986 -28.087 38.557 1.00 32.62 285 ASP A N 1
ATOM 2341 C CA . ASP A 1 285 ? -14.650 -28.282 37.988 1.00 32.62 285 ASP A CA 1
ATOM 2342 C C . ASP A 1 285 ? -14.593 -27.510 36.666 1.00 32.62 285 ASP A C 1
ATOM 2344 O O . ASP A 1 285 ? -14.771 -28.071 35.592 1.00 32.62 285 ASP A O 1
ATOM 2348 N N . GLU A 1 286 ? -14.359 -26.204 36.750 1.00 34.22 286 GLU A N 1
ATOM 2349 C CA . GLU A 1 286 ? -13.597 -25.491 35.725 1.00 34.22 286 GLU A CA 1
ATOM 2350 C C . GLU A 1 286 ? -12.613 -24.566 36.449 1.00 34.22 286 GLU A C 1
ATOM 2352 O O . GLU A 1 286 ? -12.970 -23.551 37.048 1.00 34.22 286 GLU A O 1
ATOM 2357 N N . LYS A 1 287 ? -11.358 -25.021 36.451 1.00 30.48 287 LYS A N 1
ATOM 2358 C CA . LYS A 1 287 ? -10.153 -24.333 36.912 1.00 30.48 287 LYS A CA 1
ATOM 2359 C C . LYS A 1 287 ? -10.064 -22.904 36.374 1.00 30.48 287 LYS A C 1
ATOM 2361 O O . LYS A 1 287 ? -10.091 -22.704 35.165 1.00 30.48 287 LYS A O 1
ATOM 2366 N N . CYS A 1 288 ? -9.750 -21.967 37.263 1.00 25.97 288 CYS A N 1
ATOM 2367 C CA . CYS A 1 288 ? -8.893 -20.832 36.933 1.00 25.97 288 CYS A CA 1
ATOM 2368 C C . CYS A 1 288 ? -7.701 -20.848 37.892 1.00 25.97 288 CYS A C 1
ATOM 2370 O O . CYS A 1 288 ? -7.803 -20.421 39.041 1.00 25.97 288 CYS A O 1
ATOM 2372 N N . ASP A 1 289 ? -6.589 -21.385 37.393 1.00 30.42 289 ASP A N 1
ATOM 2373 C CA . ASP A 1 289 ? -5.246 -21.196 37.931 1.00 30.42 289 ASP A CA 1
ATOM 2374 C C . ASP A 1 289 ? -4.889 -19.706 37.844 1.00 30.42 289 ASP A C 1
ATOM 2376 O O . ASP A 1 289 ? -4.908 -19.158 36.746 1.00 30.42 289 ASP A O 1
ATOM 2380 N N . LEU A 1 290 ? -4.563 -19.055 38.966 1.00 33.25 290 LEU A N 1
ATOM 2381 C CA . LEU A 1 290 ? -3.862 -17.762 39.009 1.00 33.25 290 LEU A CA 1
ATOM 2382 C C . LEU A 1 290 ? -3.294 -17.523 40.421 1.00 33.25 290 LEU A C 1
ATOM 2384 O O . LEU A 1 290 ? -3.653 -16.573 41.104 1.00 33.25 290 LEU A O 1
ATOM 2388 N N . ASP A 1 291 ? -2.372 -18.392 40.839 1.00 27.41 291 ASP A N 1
ATOM 2389 C CA . ASP A 1 291 ? -1.389 -18.070 41.876 1.00 27.41 291 ASP A CA 1
ATOM 2390 C C . ASP A 1 291 ? 0.001 -18.087 41.235 1.00 27.41 291 ASP A C 1
ATOM 2392 O O . ASP A 1 291 ? 0.682 -19.109 41.164 1.00 27.41 291 ASP A O 1
ATOM 2396 N N . ALA A 1 292 ? 0.423 -16.926 40.741 1.00 32.81 292 ALA A N 1
ATOM 2397 C CA . ALA A 1 292 ? 1.828 -16.615 40.555 1.00 32.81 292 ALA A CA 1
ATOM 2398 C C . ALA A 1 292 ? 2.033 -15.113 40.766 1.00 32.81 292 ALA A C 1
ATOM 2400 O O . ALA A 1 292 ? 1.336 -14.287 40.183 1.00 32.81 292 ALA A O 1
ATOM 2401 N N . VAL A 1 293 ? 3.067 -14.801 41.547 1.00 28.88 293 VAL A N 1
ATOM 2402 C CA . VAL A 1 293 ? 3.631 -13.471 41.823 1.00 28.88 293 VAL A CA 1
ATOM 2403 C C . VAL A 1 293 ? 3.008 -12.719 43.010 1.00 28.88 293 VAL A C 1
ATOM 2405 O O . VAL A 1 293 ? 2.400 -11.661 42.892 1.00 28.88 293 VAL A O 1
ATOM 2408 N N . SER A 1 294 ? 3.308 -13.216 44.210 1.00 29.73 294 SER A N 1
ATOM 2409 C CA . SER A 1 294 ? 3.662 -12.348 45.336 1.00 29.73 294 SER A CA 1
ATOM 2410 C C . SER A 1 294 ? 4.947 -12.875 45.968 1.00 29.73 294 SER A C 1
ATOM 2412 O O . SER A 1 294 ? 4.945 -13.773 46.805 1.00 29.73 294 SER A O 1
ATOM 2414 N N . SER A 1 295 ? 6.070 -12.335 45.510 1.00 27.44 295 SER A N 1
ATOM 2415 C CA . SER A 1 295 ? 7.349 -12.415 46.205 1.00 27.44 295 SER A CA 1
ATOM 2416 C C . SER A 1 295 ? 8.138 -11.150 45.894 1.00 27.44 295 SER A C 1
ATOM 2418 O O . SER A 1 295 ? 8.237 -10.774 44.729 1.00 27.44 295 SER A O 1
ATOM 2420 N N . ALA A 1 296 ? 8.723 -10.578 46.947 1.00 28.47 296 ALA A N 1
ATOM 2421 C CA . ALA A 1 296 ? 9.605 -9.409 46.993 1.00 28.47 296 ALA A CA 1
ATOM 2422 C C . ALA A 1 296 ? 8.912 -8.042 47.153 1.00 28.47 296 ALA A C 1
ATOM 2424 O O . ALA A 1 296 ? 8.744 -7.264 46.218 1.00 28.47 296 ALA A O 1
ATOM 2425 N N . ALA A 1 297 ? 8.594 -7.734 48.412 1.00 26.78 297 ALA A N 1
ATOM 2426 C CA . ALA A 1 297 ? 8.719 -6.381 48.933 1.00 26.78 297 ALA A CA 1
ATOM 2427 C C . ALA A 1 297 ? 10.187 -6.107 49.329 1.00 26.78 297 ALA A C 1
ATOM 2429 O O . ALA A 1 297 ? 10.922 -7.037 49.660 1.00 26.78 297 ALA A O 1
ATOM 2430 N N . SER A 1 298 ? 10.525 -4.813 49.331 1.00 26.59 298 SER A N 1
ATOM 2431 C CA . SER A 1 298 ? 11.709 -4.122 49.868 1.00 26.59 298 SER A CA 1
ATOM 2432 C C . SER A 1 298 ? 13.056 -4.295 49.156 1.00 26.59 298 SER A C 1
ATOM 2434 O O . SER A 1 298 ? 13.798 -5.234 49.427 1.00 26.59 298 SER A O 1
ATOM 2436 N N . THR A 1 299 ? 13.429 -3.263 48.395 1.00 26.69 299 THR A N 1
ATOM 2437 C CA . THR A 1 299 ? 14.682 -2.531 48.640 1.00 26.69 299 THR A CA 1
ATOM 2438 C C . THR A 1 299 ? 14.429 -1.041 48.452 1.00 26.69 299 THR A C 1
ATOM 2440 O O . THR A 1 299 ? 13.879 -0.622 47.432 1.00 26.69 299 THR A O 1
ATOM 2443 N N . ASP A 1 300 ? 14.819 -0.280 49.466 1.00 25.66 300 ASP A N 1
ATOM 2444 C CA . ASP A 1 300 ? 14.840 1.173 49.524 1.00 25.66 300 ASP A CA 1
ATOM 2445 C C . ASP A 1 300 ? 15.681 1.790 48.397 1.00 25.66 300 ASP A C 1
ATOM 2447 O O . ASP A 1 300 ? 16.704 1.232 48.000 1.00 25.66 300 ASP A O 1
ATOM 2451 N N . ASN A 1 301 ? 15.273 2.969 47.921 1.00 29.12 301 ASN A N 1
ATOM 2452 C CA . ASN A 1 301 ? 16.198 4.078 47.692 1.00 29.12 301 ASN A CA 1
ATOM 2453 C C . ASN A 1 301 ? 15.436 5.395 47.507 1.00 29.12 301 ASN A C 1
ATOM 2455 O O . ASN A 1 301 ? 14.643 5.581 46.584 1.00 29.12 301 ASN A O 1
ATOM 2459 N N . GLU A 1 302 ? 15.724 6.309 48.425 1.00 26.14 302 GLU A N 1
ATOM 2460 C CA . GLU A 1 302 ? 15.507 7.745 48.340 1.00 26.14 302 GLU A CA 1
ATOM 2461 C C . GLU A 1 302 ? 16.195 8.322 47.089 1.00 26.14 302 GLU A C 1
ATOM 2463 O O . GLU A 1 302 ? 17.334 7.961 46.804 1.00 26.14 302 GLU A O 1
ATOM 2468 N N . CYS A 1 303 ? 15.546 9.243 46.365 1.00 25.38 303 CYS A N 1
ATOM 2469 C CA . CYS A 1 303 ? 16.010 10.632 46.202 1.00 25.38 303 CYS A CA 1
ATOM 2470 C C . CYS A 1 303 ? 15.260 11.391 45.090 1.00 25.38 303 CYS A C 1
ATOM 2472 O O . CYS A 1 303 ? 15.170 10.943 43.952 1.00 25.38 303 CYS A O 1
ATOM 2474 N N . ASN A 1 304 ? 14.899 12.629 45.437 1.00 26.27 304 ASN A N 1
ATOM 2475 C CA . ASN A 1 304 ? 14.879 13.828 44.592 1.00 26.27 304 ASN A CA 1
ATOM 2476 C C . ASN A 1 304 ? 13.836 13.959 43.478 1.00 26.27 304 ASN A C 1
ATOM 2478 O O . ASN A 1 304 ? 14.162 13.779 42.312 1.00 26.27 304 ASN A O 1
ATOM 2482 N N . ILE A 1 305 ? 12.672 14.524 43.822 1.00 28.14 305 ILE A N 1
ATOM 2483 C CA . ILE A 1 305 ? 12.069 15.596 43.009 1.00 28.14 305 ILE A CA 1
ATOM 2484 C C . ILE A 1 305 ? 11.497 16.655 43.958 1.00 28.14 305 ILE A C 1
ATOM 2486 O O . ILE A 1 305 ? 10.399 16.521 44.493 1.00 28.14 305 ILE A O 1
ATOM 2490 N N . ALA A 1 306 ? 12.264 17.719 44.173 1.00 28.27 306 ALA A N 1
ATOM 2491 C CA . ALA A 1 306 ? 11.754 18.994 44.649 1.00 28.27 306 ALA A CA 1
ATOM 2492 C C . ALA A 1 306 ? 12.373 20.102 43.793 1.00 28.27 306 ALA A C 1
ATOM 2494 O O . ALA A 1 306 ? 13.585 20.101 43.582 1.00 28.27 306 ALA A O 1
ATOM 2495 N N . LYS A 1 307 ? 11.514 21.063 43.426 1.00 28.25 307 LYS A N 1
ATOM 2496 C CA . LYS A 1 307 ? 11.766 22.354 42.760 1.00 28.25 307 LYS A CA 1
ATOM 2497 C C . LYS A 1 307 ? 11.796 22.316 41.232 1.00 28.25 307 LYS A C 1
ATOM 2499 O O . LYS A 1 307 ? 12.782 21.895 40.650 1.00 28.25 307 LYS A O 1
ATOM 2504 N N . PHE A 1 308 ? 10.727 22.822 40.616 1.00 26.84 308 PHE A N 1
ATOM 2505 C CA . PHE A 1 308 ? 10.761 23.986 39.717 1.00 26.84 308 PHE A CA 1
ATOM 2506 C C . PHE A 1 308 ? 9.324 24.298 39.275 1.00 26.84 308 PHE A C 1
ATOM 2508 O O . PHE A 1 308 ? 8.843 23.742 38.302 1.00 26.84 308 PHE A O 1
ATOM 2515 N N . GLU A 1 309 ? 8.627 25.138 40.040 1.00 29.45 309 GLU A N 1
ATOM 2516 C CA . GLU A 1 309 ? 7.443 25.885 39.592 1.00 29.45 309 GLU A CA 1
ATOM 2517 C C . GLU A 1 309 ? 7.162 26.964 40.645 1.00 29.45 309 GLU A C 1
ATOM 2519 O O . GLU A 1 309 ? 6.545 26.698 41.673 1.00 29.45 309 GLU A O 1
ATOM 2524 N N . GLN A 1 310 ? 7.739 28.148 40.434 1.00 29.73 310 GLN A N 1
ATOM 2525 C CA . GLN A 1 310 ? 7.273 29.454 40.911 1.00 29.73 310 GLN A CA 1
ATOM 2526 C C . GLN A 1 310 ? 8.302 30.495 40.467 1.00 29.73 310 GLN A C 1
ATOM 2528 O O . GLN A 1 310 ? 9.307 30.670 41.140 1.00 29.73 310 GLN A O 1
ATOM 2533 N N . GLU A 1 311 ? 8.061 31.110 39.310 1.00 30.39 311 GLU A N 1
ATOM 2534 C CA . GLU A 1 311 ? 8.480 32.469 38.931 1.00 30.39 311 GLU A CA 1
ATOM 2535 C C . GLU A 1 311 ? 8.113 32.667 37.455 1.00 30.39 311 GLU A C 1
ATOM 2537 O O . GLU A 1 311 ? 8.806 32.167 36.583 1.00 30.39 311 GLU A O 1
ATOM 2542 N N . GLU A 1 312 ? 6.968 33.304 37.194 1.00 31.69 312 GLU A N 1
ATOM 2543 C CA . GLU A 1 312 ? 6.756 34.253 36.084 1.00 31.69 312 GLU A CA 1
ATOM 2544 C C . GLU A 1 312 ? 5.291 34.713 36.085 1.00 31.69 312 GLU A C 1
ATOM 2546 O O . GLU A 1 312 ? 4.435 34.257 35.330 1.00 31.69 312 GLU A O 1
ATOM 2551 N N . SER A 1 313 ? 4.985 35.635 36.995 1.00 31.92 313 SER A N 1
ATOM 2552 C CA . SER A 1 313 ? 3.826 36.517 36.869 1.00 31.92 313 SER A CA 1
ATOM 2553 C C . SER A 1 313 ? 4.080 37.806 37.646 1.00 31.92 313 SER A C 1
ATOM 2555 O O . SER A 1 313 ? 3.477 38.024 38.694 1.00 31.92 313 SER A O 1
ATOM 2557 N N . SER A 1 314 ? 4.999 38.635 37.148 1.00 28.73 314 SER A N 1
ATOM 2558 C CA . SER A 1 314 ? 5.040 40.081 37.406 1.00 28.73 314 SER A CA 1
ATOM 2559 C C . SER A 1 314 ? 6.185 40.732 36.624 1.00 28.73 314 SER A C 1
ATOM 2561 O O . SER A 1 314 ? 7.323 40.303 36.763 1.00 28.73 314 SER A O 1
ATOM 2563 N N . GLU A 1 315 ? 5.853 41.805 35.898 1.00 34.56 315 GLU A N 1
ATOM 2564 C CA . GLU A 1 315 ? 6.749 42.860 35.379 1.00 34.56 315 GLU A CA 1
ATOM 2565 C C . GLU A 1 315 ? 7.441 42.631 34.020 1.00 34.56 315 GLU A C 1
ATOM 2567 O O . GLU A 1 315 ? 8.630 42.336 33.948 1.00 34.56 315 GLU A O 1
ATOM 2572 N N . CYS A 1 316 ? 6.705 42.881 32.927 1.00 37.41 316 CYS A N 1
ATOM 2573 C CA . CYS A 1 316 ? 6.911 44.007 31.985 1.00 37.41 316 CYS A CA 1
ATOM 2574 C C . CYS A 1 316 ? 5.920 43.927 30.814 1.00 37.41 316 CYS A C 1
ATOM 2576 O O . CYS A 1 316 ? 5.830 42.854 30.181 1.00 37.41 316 CYS A O 1
#

pLDDT: mean 74.63, std 21.13, range [25.38, 94.56]

InterPro domains:
  IPR048732 Cilia- and flagella-associated protein 69 [PTHR14716] (4-237)
  IPR048733 Cilia- and flagella-associated protein 69, ARM repeats do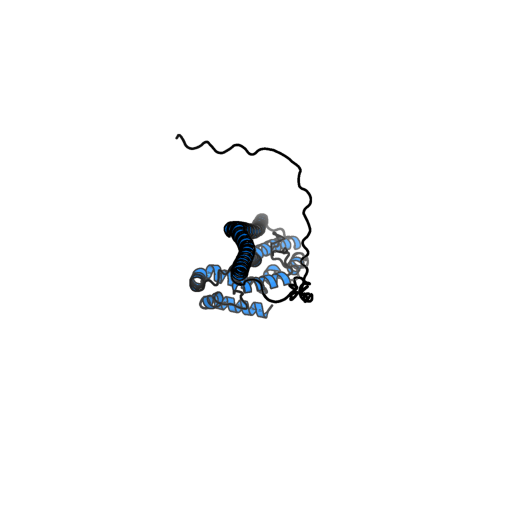main [PF21049] (3-154)

Solvent-accessible surface area (backbone atoms only — not comparable to full-atom values): 19046 Å² total; per-residue (Å²): 103,72,68,59,31,52,53,42,46,56,48,40,62,49,43,68,81,50,79,46,44,64,61,48,60,70,34,71,59,96,91,37,45,45,69,56,51,48,46,50,54,41,50,53,50,42,59,75,38,52,35,58,56,45,99,70,63,43,63,68,37,44,80,55,52,78,51,26,51,68,48,50,57,56,67,73,41,77,85,70,90,61,100,64,59,62,64,58,56,49,49,75,71,38,50,54,53,41,44,31,50,43,51,46,43,49,68,65,73,41,31,69,59,48,48,57,47,30,75,75,63,63,55,70,77,53,84,68,53,71,58,50,50,42,43,44,57,51,43,74,41,41,67,62,54,50,52,33,47,44,51,48,47,52,56,51,50,32,58,66,71,68,53,79,67,56,73,68,56,47,53,48,52,54,52,52,39,51,53,36,36,51,48,32,44,51,52,42,51,52,46,50,48,55,52,50,55,48,52,52,51,50,53,50,53,51,51,52,49,53,49,49,59,63,68,64,37,56,68,58,57,48,50,52,51,54,49,51,53,52,49,53,56,50,49,51,51,50,50,52,52,51,52,51,51,51,52,51,50,53,52,54,53,48,60,70,69,52,80,87,78,84,77,96,68,91,78,74,78,85,86,76,78,82,76,79,73,82,75,76,84,84,79,81,88,77,87,80,90,83,90,82,87,90,80,84,83,89,81,89,78,91,83,85,91,81,89,90,88,87,88,91,88,83,90,134

Nearest PDB structures (foldseek):
  8th3-assembly1_A  TM=1.918E-01  e=3.485E+00  Camelidae

Organism: Agrilus planipennis (NCBI:txid224129)

Mean predicted aligned error: 16.45 Å

Foldseek 3Di:
DQVLLVVLVVVLVVCLVVPCLLVQQPDDDPRDHNLLVLLVLLVVQLVVLVFDADPLRFQPALLQRRHGPVLVVQLLDLDDPDPDRSLVVCCVRDSLVSSLSVCCSPVPVNVVVSVVSCVVPVRNPPPDDLSSVLSVLCSPCVVLSSVLVVLVSVVSNCVSVVHDDDPVVVVVSVVSNVVSSVVSVVSSVVNVVSVVVVVVVVVVVVVVVVVCVVVVPVVVVVVVVVVVVVVVVVVVVVVVVVVVVVVVVVVVVVVVVDPDDDDDDPPDDPPDDPPPDPPPPPPDPDDDDDPDDDDDDDDDDDDDDDDDDDDDDDDD

Secondary structure (DSSP, 8-state):
-HHHHHHHHHHHHHHHSSSSHHHHHH-EETTEEHHHHHHHHHHHHHHHTT--B-TTS-BS-SSSSS--HHHHHHHS-S----SS-HHHHHHHH-SHHHHHHHHHIIIIISHHHHHHHHHHH--TTS---HHHHHHHHHHHTHHHHHHHHHHHHHHHHHHHTT----HHHHHHHHHHHHHHHHHHHHHHHHHHHHHHHHHHHHHHHHHHHHHHHHHTTHHHHHHHHHHHHHHHHHHHHHHHHHHHHHHHHHHHHHHHHS-S-S------------------TTS-----------------------------SS--

Radius of gyration: 39.31 Å; Cα contacts (8 Å, |Δi|>4): 188; chains: 1; bounding box: 77×79×116 Å

Sequence (316 aa):
MAVKAVALGLLVDLCEEGTCIPYVVTWRSRGKTFLNLLIDIFMEENRMLKVKVNENCIIKDPEWPICGHKQKEEIERKDKNSSASPSTIDLLGSCRSKVYALLQILNFIHEEKVEMCNEQYHIFDKRVSITDQISLLLAQNYLLLKLGEVWSEIQIDLINENLQPIDLDSFLLDTVTKYYRNWGLRIQEAQHEIIQQNRFKELIAEKELYLLLKEARLSNSYKALVELKLLARSSEIIFRLRGTQRQRKHLNLENMAVGKWMFNLPVQPIYHQHIKIPIDETKLDEKCDLDAVSSAASTDNECNIAKFEQEESSEC